Protein AF-0000000080033261 (afdb_homodimer)

Sequence (266 aa):
MLKAREYHSSSVLDGLLYVVAADSTERYDHTTDSWEALQPMTYPMDNCSTTACRGRLYAIGSLAGKETMVMQCYDPNTDLWSLVDCGQLPPWSFAPKTVTLNGLMYFVRDDSAEVDVYNPTKNQWDKIPAMNQMLKAREYHSSSVLDGLLYVVAADSTERYDHTTDSWEALQPMTYPMDNCSTTACRGRLYAIGSLAGKETMVMQCYDPNTDLWSLVDCGQLPPWSFAPKTVTLNGLMYFVRDDSAEVDVYNPTKNQWDKIPAMNQ

InterPro domains:
  IPR015915 Kelch-type beta-propeller [G3DSA:2.120.10.80] (1-133)
  IPR015915 Kelch-type beta-propeller [SSF117281] (1-132)

Secondary structure (DSSP, 8-state):
--S--TT-EEEEETTEEEEEETTEEEEEETTTTEEEEEPPPSS-EEEEEEEEETTEEEEEEEETTS--EEEEEEETTTTEEEE----SPP--SSPPEEEEETTEEEEE-SSSS-EEEEETTTTEEEE-PPPP-/--S--TT-EEEEETTEEEEEETTEEEEEETTTTEEEEEPPPSS-EEEEEEEEETTEEEEEEEETTS--EEEEEEETTTTEEEE----SPP--SSPPEEEEETTEEEEE-SSSS-EEEEETTTTEEEE-PPPP-

pLDDT: mean 96.26, std 4.08, range [68.19, 98.94]

Solvent-accessible surface area (backbone atoms only — not comparable to full-atom values): 14328 Å² total; per-residue (Å²): 59,80,57,51,38,70,52,44,29,55,36,59,52,96,85,25,43,35,41,41,38,42,82,34,24,35,38,35,36,73,89,77,62,44,61,44,84,49,57,36,50,75,66,39,30,61,38,44,28,36,30,40,51,91,85,29,40,35,38,31,18,26,36,55,97,47,84,55,70,49,45,34,35,35,35,76,90,74,52,43,41,40,76,58,88,62,72,82,73,78,90,66,92,57,69,34,49,43,42,51,57,95,72,26,38,38,34,40,36,44,86,36,34,52,32,42,32,39,32,73,88,74,55,42,78,49,68,59,74,57,30,85,128,58,82,57,51,37,68,53,44,28,57,35,58,50,95,84,26,44,34,42,42,36,42,82,34,24,35,38,35,36,72,88,77,63,43,61,44,84,50,58,34,50,76,65,40,29,61,38,44,28,36,31,40,50,90,85,27,41,34,39,32,19,28,34,55,97,46,84,54,71,50,45,34,35,34,37,76,89,76,53,43,43,40,77,58,89,62,74,82,72,77,92,67,92,58,66,34,48,41,40,52,57,95,72,26,39,38,34,39,37,42,85,36,34,53,33,41,32,38,32,74,89,75,54,42,78,50,67,58,74,57,30,83,127

Nearest PDB structures (foldseek):
  8pjs-assembly1_A  TM=8.386E-01  e=2.680E-09  synthetic construct
  8h33-assembly1_J  TM=7.834E-01  e=3.797E-06  Homo sapiens
  8h37-assembly1_P  TM=8.054E-01  e=7.136E-06  Homo sapiens
  8h37-assembly1_N  TM=7.698E-01  e=8.807E-06  Homo sapiens
  8gq6-assembly1_A  TM=7.393E-01  e=5.783E-06  Homo sapiens

Foldseek 3Di:
DPDDADQWEWEDAPQWIWIAAQQWIKIAHPVVRDMDTFHHAPFGFHHWAWEDAPRKIKIWHDGVPGQDIFIWIAHPVVRYIDTDPLPDDDPARGHFHWYDDPRKIWGCHDPDQWIKIARSVVSDIDTDDGDDD/DPDDAPQWEWEDAPQWIWIAAQQWIKIAHPVVRDIDTFHHAPFGFHHWAWEDAPRKIKIWHDGVVGQDIFIWIAHPVVRYIDTDPLPDDDPARGHFHWYDDPRKIWGCHDPDQWIKIARSVVSDIDTDDGDDD

Organism: Aotus nancymaae (NCBI:txid37293)

Radius of gyration: 17.46 Å; Cα contacts (8 Å, |Δi|>4): 701; chains: 2; bounding box: 44×44×40 Å

Structure (mmCIF, N/CA/C/O backbone):
data_AF-0000000080033261-model_v1
#
loop_
_entity.id
_entity.type
_entity.pdbx_description
1 polymer 'Kelch like family member 21'
#
loop_
_atom_site.group_PDB
_atom_site.id
_atom_site.type_symbol
_atom_site.label_atom_id
_atom_site.label_alt_id
_atom_site.label_comp_id
_atom_site.label_asym_id
_atom_site.label_entity_id
_atom_site.label_seq_id
_atom_site.pdbx_PDB_ins_code
_atom_site.Cartn_x
_atom_site.Cartn_y
_atom_site.Cartn_z
_atom_site.occupancy
_atom_site.B_iso_or_equiv
_atom_site.auth_seq_id
_atom_site.auth_comp_id
_atom_site.auth_asym_id
_atom_site.auth_atom_id
_atom_site.pdbx_PDB_model_num
ATOM 1 N N . MET A 1 1 ? -16.125 6.625 3.941 1 90.94 1 MET A N 1
ATOM 2 C CA . MET A 1 1 ? -15.391 7.859 3.693 1 90.94 1 MET A CA 1
ATOM 3 C C . MET A 1 1 ? -16.328 8.984 3.275 1 90.94 1 MET A C 1
ATOM 5 O O . MET A 1 1 ? -17.469 8.727 2.873 1 90.94 1 MET A O 1
ATOM 9 N N . LEU A 1 2 ? -15.883 10.328 3.264 1 86.5 2 LEU A N 1
ATOM 10 C CA . LEU A 1 2 ? -16.703 11.492 2.963 1 86.5 2 LEU A CA 1
ATOM 11 C C . LEU A 1 2 ? -17.062 11.539 1.48 1 86.5 2 LEU A C 1
ATOM 13 O O . LEU A 1 2 ? -18.219 11.727 1.121 1 86.5 2 LEU A O 1
ATOM 17 N N . LYS A 1 3 ? -16.109 11.43 0.565 1 89.19 3 LYS A N 1
ATOM 18 C CA . LYS A 1 3 ? -16.312 11.477 -0.88 1 89.19 3 LYS A CA 1
ATOM 19 C C . LYS A 1 3 ? -15.312 10.586 -1.604 1 89.19 3 LYS A C 1
ATOM 21 O O . LYS A 1 3 ? -14.312 10.164 -1.017 1 89.19 3 LYS A O 1
ATOM 26 N N . ALA A 1 4 ? -15.664 10.336 -2.9 1 85.38 4 ALA A N 1
ATOM 27 C CA . ALA A 1 4 ? -14.703 9.648 -3.76 1 85.38 4 ALA A CA 1
ATOM 28 C C . ALA A 1 4 ? -13.398 10.445 -3.875 1 85.38 4 ALA A C 1
ATOM 30 O O . ALA A 1 4 ? -13.422 11.672 -3.941 1 85.38 4 ALA A O 1
ATOM 31 N N . ARG A 1 5 ? -12.328 9.781 -3.846 1 82.38 5 ARG A N 1
ATOM 32 C CA . ARG A 1 5 ? -11.023 10.422 -4.008 1 82.38 5 ARG A CA 1
ATOM 33 C C . ARG A 1 5 ? -10.172 9.672 -5.031 1 82.38 5 ARG A C 1
ATOM 35 O O . ARG A 1 5 ? -9.672 8.586 -4.75 1 82.38 5 ARG A O 1
ATOM 42 N N . GLU A 1 6 ? -10.039 10.398 -6.133 1 85.25 6 GLU A N 1
ATOM 43 C CA . GLU A 1 6 ? -9.133 9.852 -7.133 1 85.25 6 GLU A CA 1
ATOM 44 C C . GLU A 1 6 ? -7.676 9.984 -6.684 1 85.25 6 GLU A C 1
ATOM 46 O O . GLU A 1 6 ? -7.289 11.008 -6.117 1 85.25 6 GLU A O 1
ATOM 51 N N . TYR A 1 7 ? -6.922 9.031 -6.762 1 89.19 7 TYR A N 1
ATOM 52 C CA . TYR A 1 7 ? -5.48 9.062 -6.547 1 89.19 7 TYR A CA 1
ATOM 53 C C . TYR A 1 7 ? -5.148 9.07 -5.062 1 89.19 7 TYR A C 1
ATOM 55 O O . TYR A 1 7 ? -4.133 9.633 -4.648 1 89.19 7 TYR A O 1
ATOM 63 N N . HIS A 1 8 ? -6.137 8.656 -4.203 1 95.81 8 HIS A N 1
ATOM 64 C CA . HIS A 1 8 ? -5.859 8.516 -2.779 1 95.81 8 HIS A CA 1
ATOM 65 C C . HIS A 1 8 ? -4.832 7.422 -2.521 1 95.81 8 HIS A C 1
ATOM 67 O O . HIS A 1 8 ? -4.484 6.664 -3.43 1 95.81 8 HIS A O 1
ATOM 73 N N . SER A 1 9 ? -4.312 7.441 -1.282 1 97.25 9 SER A N 1
ATOM 74 C CA . SER A 1 9 ? -3.545 6.332 -0.727 1 97.25 9 SER A CA 1
ATOM 75 C C . SER A 1 9 ? -4.098 5.898 0.627 1 97.25 9 SER A C 1
ATOM 77 O O . SER A 1 9 ? -4.77 6.68 1.307 1 97.25 9 SER A O 1
ATOM 79 N N . SER A 1 10 ? -3.859 4.648 0.938 1 98.06 10 SER A N 1
ATOM 80 C CA . SER A 1 10 ? -4.352 4.098 2.197 1 98.06 10 SER A CA 1
ATOM 81 C C . SER A 1 10 ? -3.25 3.342 2.936 1 98.06 10 SER A C 1
ATOM 83 O O . SER A 1 10 ? -2.402 2.703 2.311 1 98.06 10 SER A O 1
ATOM 85 N N . SER A 1 11 ? -3.287 3.469 4.227 1 98.75 11 SER A N 1
ATOM 86 C CA . SER A 1 11 ? -2.318 2.801 5.09 1 98.75 11 SER A CA 1
ATOM 87 C C . SER A 1 11 ? -2.904 2.533 6.473 1 98.75 11 SER A C 1
ATOM 89 O O . SER A 1 11 ? -3.873 3.182 6.879 1 98.75 11 SER A O 1
ATOM 91 N N . VAL A 1 12 ? -2.375 1.546 7.125 1 98.75 12 VAL A N 1
ATOM 92 C CA . VAL A 1 12 ? -2.758 1.244 8.5 1 98.75 12 VAL A CA 1
ATOM 93 C C . VAL A 1 12 ? -1.687 1.758 9.461 1 98.75 12 VAL A C 1
ATOM 95 O O . VAL A 1 12 ? -0.494 1.518 9.258 1 98.75 12 VAL A O 1
ATOM 98 N N . LEU A 1 13 ? -2.086 2.482 10.398 1 98.69 13 LEU A N 1
ATOM 99 C CA . LEU A 1 13 ? -1.23 2.969 11.477 1 98.69 13 LEU A CA 1
ATOM 100 C C . LEU A 1 13 ? -1.88 2.73 12.836 1 98.69 13 LEU A C 1
ATOM 102 O O . LEU A 1 13 ? -3.004 3.174 13.078 1 98.69 13 LEU A O 1
ATOM 106 N N . ASP A 1 14 ? -1.187 1.942 13.711 1 97.75 14 ASP A N 1
ATOM 107 C CA . ASP A 1 14 ? -1.638 1.644 15.062 1 97.75 14 ASP A CA 1
ATOM 108 C C . ASP A 1 14 ? -3.061 1.089 15.055 1 97.75 14 ASP A C 1
ATOM 110 O O . ASP A 1 14 ? -3.912 1.539 15.828 1 97.75 14 ASP A O 1
ATOM 114 N N . GLY A 1 15 ? -3.377 0.269 14.148 1 97.94 15 GLY A N 1
ATOM 115 C CA . GLY A 1 15 ? -4.637 -0.46 14.117 1 97.94 15 GLY A CA 1
ATOM 116 C C . GLY A 1 15 ? -5.781 0.349 13.531 1 97.94 15 GLY A C 1
ATOM 117 O O . GLY A 1 15 ? -6.945 -0.009 13.703 1 97.94 15 GLY A O 1
ATOM 118 N N . LEU A 1 16 ? -5.453 1.45 12.891 1 98.75 16 LEU A N 1
ATOM 119 C CA . LEU A 1 16 ? -6.465 2.295 12.266 1 98.75 16 LEU A CA 1
ATOM 120 C C . LEU A 1 16 ? -6.184 2.465 10.773 1 98.75 16 LEU A C 1
ATOM 122 O O . LEU A 1 16 ? -5.023 2.482 10.359 1 98.75 16 LEU A O 1
ATOM 126 N N . LEU A 1 17 ? -7.238 2.584 10.023 1 98.69 17 LEU A N 1
ATOM 127 C CA . LEU A 1 17 ? -7.125 2.789 8.586 1 98.69 17 LEU A CA 1
ATOM 128 C C . LEU A 1 17 ? -7.129 4.277 8.25 1 98.69 17 LEU A C 1
ATOM 130 O O . LEU A 1 17 ? -8.023 5.012 8.672 1 98.69 17 LEU A O 1
ATOM 134 N N . TYR A 1 18 ? -6.105 4.703 7.551 1 98.81 18 TYR A N 1
ATOM 135 C CA . TYR A 1 18 ? -6.004 6.082 7.09 1 98.81 18 TYR A CA 1
ATOM 136 C C . TYR A 1 18 ? -6.148 6.164 5.574 1 98.81 18 TYR A C 1
ATOM 138 O O . TYR A 1 18 ? -5.551 5.371 4.844 1 98.81 18 TYR A O 1
ATOM 146 N N . VAL A 1 19 ? -6.938 7.066 5.148 1 98.06 19 VAL A N 1
ATOM 147 C CA . VAL A 1 19 ? -7.059 7.414 3.734 1 98.06 19 VAL A CA 1
ATOM 148 C C . VAL A 1 19 ? -6.57 8.844 3.512 1 98.06 19 VAL A C 1
ATOM 150 O O . VAL A 1 19 ? -7.047 9.773 4.16 1 98.06 19 VAL A O 1
ATOM 153 N N . VAL A 1 20 ? -5.602 8.969 2.643 1 98.19 20 VAL A N 1
ATOM 154 C CA . VAL A 1 20 ? -4.957 10.25 2.395 1 98.19 20 VAL A CA 1
ATOM 155 C C . VAL A 1 20 ? -5.199 10.68 0.949 1 98.19 20 VAL A C 1
ATOM 157 O O . VAL A 1 20 ? -4.91 9.922 0.016 1 98.19 20 VAL A O 1
ATOM 160 N N . ALA A 1 21 ? -5.797 11.781 0.787 1 96.25 21 ALA A N 1
ATOM 161 C CA . ALA A 1 21 ? -6 12.398 -0.52 1 96.25 21 ALA A CA 1
ATOM 162 C C . ALA A 1 21 ? -5.434 13.82 -0.551 1 96.25 21 ALA A C 1
ATOM 164 O O . ALA A 1 21 ? -4.914 14.305 0.455 1 96.25 21 ALA A O 1
ATOM 165 N N . ALA A 1 22 ? -5.492 14.453 -1.695 1 95.12 22 ALA A N 1
ATOM 166 C CA . ALA A 1 22 ? -4.883 15.766 -1.886 1 95.12 22 ALA A CA 1
ATOM 167 C C . ALA A 1 22 ? -5.414 16.766 -0.866 1 95.12 22 ALA A C 1
ATOM 169 O O . ALA A 1 22 ? -4.66 17.609 -0.361 1 95.12 22 ALA A O 1
ATOM 170 N N . ASP A 1 23 ? -6.641 16.688 -0.466 1 94.5 23 ASP A N 1
ATOM 171 C CA . ASP A 1 23 ? -7.238 17.734 0.35 1 94.5 23 ASP A CA 1
ATOM 172 C C . ASP A 1 23 ? -7.891 17.156 1.602 1 94.5 23 ASP A C 1
ATOM 174 O O . ASP A 1 23 ? -8.703 17.828 2.25 1 94.5 23 ASP A O 1
ATOM 178 N N . SER A 1 24 ? -7.527 15.906 1.87 1 95.75 24 SER A N 1
ATOM 179 C CA . SER A 1 24 ? -8.188 15.305 3.023 1 95.75 24 SER A CA 1
ATO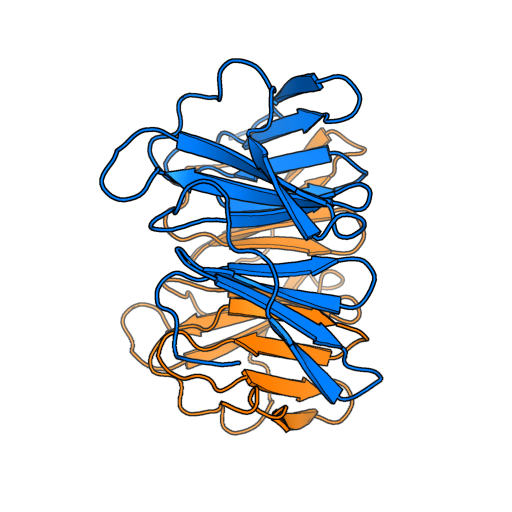M 180 C C . SER A 1 24 ? -7.352 14.172 3.609 1 95.75 24 SER A C 1
ATOM 182 O O . SER A 1 24 ? -6.59 13.523 2.891 1 95.75 24 SER A O 1
ATOM 184 N N . THR A 1 25 ? -7.477 14.039 4.875 1 98.06 25 THR A N 1
ATOM 185 C CA . THR A 1 25 ? -7.062 12.859 5.629 1 98.06 25 THR A CA 1
ATOM 186 C C . THR A 1 25 ? -8.211 12.336 6.488 1 98.06 25 THR A C 1
ATOM 188 O O . THR A 1 25 ? -8.859 13.109 7.203 1 98.06 25 THR A O 1
ATOM 191 N N . GLU A 1 26 ? -8.484 11.07 6.363 1 98.19 26 GLU A N 1
ATOM 192 C CA . GLU A 1 26 ? -9.547 10.43 7.129 1 98.19 26 GLU A CA 1
ATOM 193 C C . GLU A 1 26 ? -9.047 9.172 7.832 1 98.19 26 GLU A C 1
ATOM 195 O O . GLU A 1 26 ? -8.141 8.5 7.336 1 98.19 26 GLU A O 1
ATOM 200 N N . ARG A 1 27 ? -9.672 8.953 8.914 1 98.56 27 ARG A N 1
ATOM 201 C CA . ARG A 1 27 ? -9.289 7.793 9.703 1 98.56 27 ARG A CA 1
ATOM 202 C C . ARG A 1 27 ? -10.508 6.965 10.094 1 98.56 27 ARG A C 1
ATOM 204 O O . ARG A 1 27 ? -11.531 7.516 10.5 1 98.56 27 ARG A O 1
ATOM 211 N N . TYR A 1 28 ? -10.398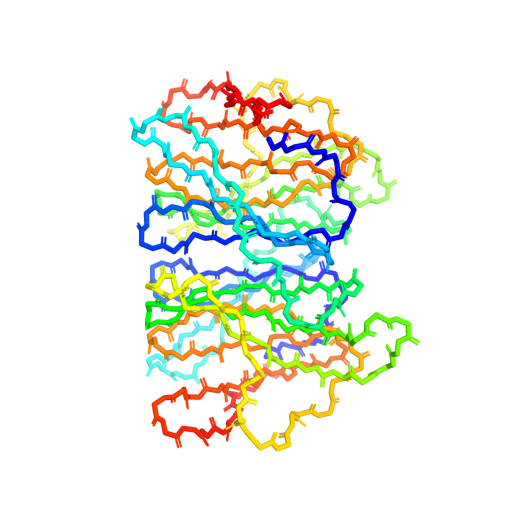 5.734 9.883 1 98.38 28 TYR A N 1
ATOM 212 C CA . TYR A 1 28 ? -11.438 4.785 10.266 1 98.38 28 TYR A CA 1
ATOM 213 C C . TYR A 1 28 ? -10.977 3.92 11.43 1 98.38 28 TYR A C 1
ATOM 215 O O . TYR A 1 28 ? -9.883 3.357 11.398 1 98.38 28 TYR A O 1
ATOM 223 N N . ASP A 1 29 ? -11.844 3.811 12.414 1 98.06 29 ASP A N 1
ATOM 224 C CA . ASP A 1 29 ? -11.656 2.93 13.562 1 98.06 29 ASP A CA 1
ATOM 225 C C . ASP A 1 29 ? -12.586 1.724 13.492 1 98.06 29 ASP A C 1
ATOM 227 O O . ASP A 1 29 ? -13.797 1.855 13.695 1 98.06 29 ASP A O 1
ATOM 231 N N . HIS A 1 30 ? -12.008 0.621 13.273 1 95.94 30 HIS A N 1
ATOM 232 C CA . HIS A 1 30 ? -12.789 -0.603 13.117 1 95.94 30 HIS A CA 1
ATOM 233 C C . HIS A 1 30 ? -13.492 -0.973 14.422 1 95.94 30 HIS A C 1
ATOM 235 O O . HIS A 1 30 ? -14.57 -1.579 14.398 1 95.94 30 HIS A O 1
ATOM 241 N N . THR A 1 31 ? -12.898 -0.618 15.539 1 96.69 31 THR A N 1
ATOM 242 C CA . THR A 1 31 ? -13.484 -0.962 16.8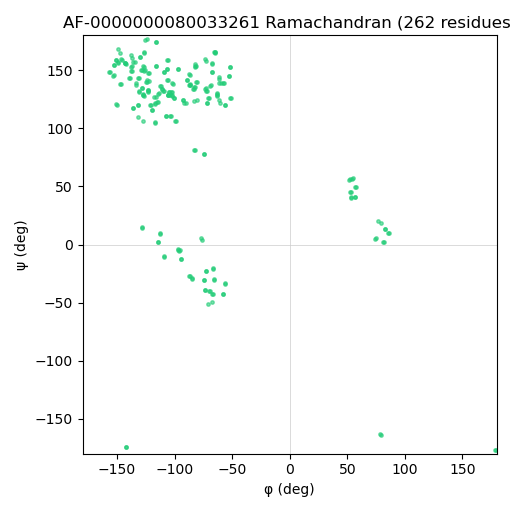28 1 96.69 31 THR A CA 1
ATOM 243 C C . THR A 1 31 ? -14.789 -0.204 17.047 1 96.69 31 THR A C 1
ATOM 245 O O . THR A 1 31 ? -15.766 -0.768 17.547 1 96.69 31 THR A O 1
ATOM 248 N N . THR A 1 32 ? -14.828 1.019 16.719 1 96.31 32 THR A N 1
ATOM 249 C CA . THR A 1 32 ? -16.031 1.833 16.906 1 96.31 32 THR A CA 1
ATOM 250 C C . THR A 1 32 ? -16.828 1.903 15.602 1 96.31 32 THR A C 1
ATOM 252 O O . THR A 1 32 ? -17.906 2.488 15.57 1 96.31 32 THR A O 1
ATOM 255 N N . ASP A 1 33 ? -16.281 1.306 14.5 1 96.44 33 ASP A N 1
ATOM 256 C CA . ASP A 1 33 ? -16.891 1.306 13.18 1 96.44 33 ASP A CA 1
ATOM 257 C C . ASP A 1 33 ? -17.266 2.721 12.742 1 96.44 33 ASP A C 1
ATOM 259 O O . ASP A 1 33 ? -18.406 2.975 12.352 1 96.44 33 ASP A O 1
ATOM 263 N N . SER A 1 34 ? -16.25 3.621 12.758 1 96.88 34 SER A N 1
ATOM 264 C CA . SER A 1 34 ? -16.547 5.016 12.445 1 96.88 34 SER A CA 1
ATOM 265 C C . SER A 1 34 ? -15.336 5.707 11.812 1 96.88 34 SER A C 1
ATOM 267 O O . SER A 1 34 ? -14.195 5.27 12 1 96.88 34 SER A O 1
ATOM 269 N N . TRP A 1 35 ? -15.742 6.801 11.109 1 97.88 35 TRP A N 1
ATOM 270 C CA . TRP A 1 35 ? -14.734 7.641 10.461 1 97.88 35 TRP A CA 1
ATOM 271 C C . TRP A 1 35 ? -14.562 8.953 11.211 1 97.88 35 TRP A C 1
ATOM 273 O O . TRP A 1 35 ? -15.508 9.469 11.812 1 97.88 35 TRP A O 1
ATOM 283 N N . GLU A 1 36 ? -13.422 9.445 11.117 1 97.19 36 GLU A N 1
ATOM 284 C CA . GLU A 1 36 ? -13.109 10.789 11.578 1 97.19 36 GLU A CA 1
ATOM 285 C C . GLU A 1 36 ? -12.305 11.562 10.531 1 97.19 36 GLU A C 1
ATOM 287 O O . GLU A 1 36 ? -11.398 11.008 9.906 1 97.19 36 GLU A O 1
ATOM 292 N N . ALA A 1 37 ? -12.719 12.867 10.375 1 97.56 37 ALA A N 1
ATOM 293 C CA . ALA A 1 37 ? -11.914 13.75 9.539 1 97.56 37 ALA A CA 1
ATOM 294 C C . ALA A 1 37 ? -10.727 14.312 10.312 1 97.56 37 ALA A C 1
ATOM 296 O O . ALA A 1 37 ? -10.875 14.766 11.453 1 97.56 37 ALA A O 1
ATOM 297 N N . LEU A 1 38 ? -9.617 14.281 9.664 1 98.56 38 LEU A N 1
ATOM 298 C CA . LEU A 1 38 ? -8.383 14.805 10.25 1 98.56 38 LEU A CA 1
ATOM 299 C C . LEU A 1 38 ? -7.867 15.992 9.453 1 98.56 38 LEU A C 1
ATOM 301 O O . LEU A 1 38 ? -8.445 16.359 8.422 1 98.56 38 LEU A O 1
ATOM 305 N N . GLN A 1 39 ? -6.793 16.641 9.984 1 98.69 39 GLN A N 1
ATOM 306 C CA . GLN A 1 39 ? -6.176 17.719 9.234 1 98.69 39 GLN A CA 1
ATOM 307 C C . GLN A 1 39 ? -5.59 17.219 7.914 1 98.69 39 GLN A C 1
ATOM 309 O O . GLN A 1 39 ? -4.887 16.203 7.887 1 98.69 39 GLN A O 1
ATOM 314 N N . PRO A 1 40 ? -5.965 17.891 6.883 1 98.19 40 PRO A N 1
ATOM 315 C CA . PRO A 1 40 ? -5.344 17.5 5.613 1 98.19 40 PRO A CA 1
ATOM 316 C C . PRO A 1 40 ? -3.842 17.781 5.586 1 98.19 40 PRO A C 1
ATOM 318 O O . PRO A 1 40 ? -3.316 18.453 6.477 1 98.19 40 PRO A O 1
ATOM 321 N N . MET A 1 41 ? -3.223 17.156 4.586 1 98.56 41 MET A N 1
ATOM 322 C CA . MET A 1 41 ? -1.804 17.438 4.391 1 98.56 41 MET A CA 1
ATOM 323 C C . MET A 1 41 ? -1.551 18.938 4.297 1 98.56 41 MET A C 1
ATOM 325 O O . MET A 1 41 ? -2.338 19.672 3.689 1 98.56 41 MET A O 1
ATOM 329 N N . THR A 1 42 ? -0.398 19.359 4.832 1 98.44 42 THR A N 1
ATOM 330 C CA . THR A 1 42 ? 0.009 20.75 4.762 1 98.44 42 THR A CA 1
ATOM 331 C C . THR A 1 42 ? 0.098 21.219 3.311 1 98.44 42 THR A C 1
ATOM 333 O O . THR A 1 42 ? -0.316 22.328 2.984 1 98.44 42 THR A O 1
ATOM 336 N N . TYR A 1 43 ? 0.627 20.438 2.479 1 98.06 43 TYR A N 1
ATOM 337 C CA . TYR A 1 43 ? 0.735 20.719 1.049 1 98.06 43 TYR A CA 1
ATOM 338 C C . TYR A 1 43 ? 0.031 19.625 0.238 1 98.06 43 TYR A C 1
ATOM 340 O O . TYR A 1 43 ? 0.419 18.469 0.281 1 98.06 43 TYR A O 1
ATOM 348 N N . PRO A 1 44 ? -0.935 20.016 -0.5 1 97.12 44 PRO A N 1
ATOM 349 C CA . PRO A 1 44 ? -1.624 19.016 -1.321 1 97.12 44 PRO A CA 1
ATOM 350 C C . PRO A 1 44 ? -0.698 18.344 -2.332 1 97.12 44 PRO A C 1
ATOM 352 O O . PRO A 1 44 ? 0.192 19 -2.887 1 97.12 44 PRO A O 1
ATOM 355 N N . MET A 1 45 ? -0.959 17.031 -2.539 1 96.38 45 MET A N 1
ATOM 356 C CA . MET A 1 45 ? -0.249 16.25 -3.547 1 96.38 45 MET A CA 1
ATOM 357 C C . MET A 1 45 ? -1.227 15.602 -4.523 1 96.38 45 MET A C 1
ATOM 359 O O . MET A 1 45 ? -2.318 15.18 -4.133 1 96.38 45 MET A O 1
ATOM 363 N N . ASP A 1 46 ? -0.932 15.516 -5.812 1 88.06 46 ASP A N 1
ATOM 364 C CA . ASP A 1 46 ? -1.802 14.93 -6.832 1 88.06 46 ASP A CA 1
ATOM 365 C C . ASP A 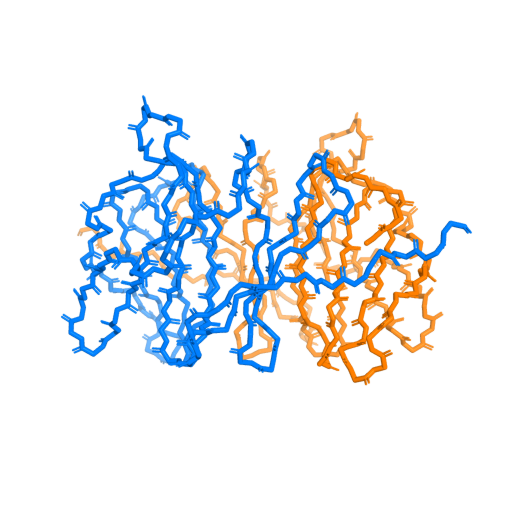1 46 ? -1.903 13.422 -6.664 1 88.06 46 ASP A C 1
ATOM 367 O O . ASP A 1 46 ? -2.947 12.828 -6.941 1 88.06 46 ASP A O 1
ATOM 371 N N . ASN A 1 47 ? -0.907 12.828 -6.375 1 89.25 47 ASN A N 1
ATOM 372 C CA . ASN A 1 47 ? -0.771 11.406 -6.066 1 89.25 47 ASN A CA 1
ATOM 373 C C . ASN A 1 47 ? 0.324 11.164 -5.031 1 89.25 47 ASN A C 1
ATOM 375 O O . ASN A 1 47 ? 1.298 11.914 -4.961 1 89.25 47 ASN A O 1
ATOM 379 N N . CYS A 1 48 ? -0.061 10.25 -4.117 1 95.69 48 CYS A N 1
ATOM 380 C CA . CYS A 1 48 ? 0.994 9.953 -3.154 1 95.69 48 CYS A CA 1
ATOM 381 C C . CYS A 1 48 ? 0.988 8.477 -2.779 1 95.69 48 CYS A C 1
ATOM 383 O O . CYS A 1 48 ? 0.008 7.773 -3.025 1 95.69 48 CYS A O 1
ATOM 385 N N . SER A 1 49 ? 2.084 8.039 -2.363 1 97.06 49 SER A N 1
ATOM 386 C CA . SER A 1 49 ? 2.256 6.762 -1.677 1 97.06 49 SER A CA 1
ATOM 387 C C . SER A 1 49 ? 2.393 6.957 -0.171 1 97.06 49 SER A C 1
ATOM 389 O O . SER A 1 49 ? 3.039 7.906 0.28 1 97.06 49 SER A O 1
ATOM 391 N N . THR A 1 50 ? 1.752 6.102 0.577 1 98.69 50 THR A N 1
ATOM 392 C CA . THR A 1 50 ? 1.79 6.281 2.023 1 98.69 50 THR A CA 1
ATOM 393 C C . THR A 1 50 ? 2.271 5.008 2.715 1 98.69 50 THR A C 1
ATOM 395 O O . THR A 1 50 ? 2.043 3.902 2.223 1 98.69 50 THR A O 1
ATOM 398 N N . THR A 1 51 ? 2.934 5.184 3.877 1 98.88 51 THR A N 1
ATOM 399 C CA . THR A 1 51 ? 3.338 4.082 4.742 1 98.88 51 THR A CA 1
ATOM 400 C C . THR A 1 51 ? 3.447 4.547 6.191 1 98.88 51 THR A C 1
ATOM 402 O O . THR A 1 51 ? 3.721 5.719 6.453 1 98.88 51 THR A O 1
ATOM 405 N N . ALA A 1 52 ? 3.119 3.705 7.086 1 98.88 52 ALA A N 1
ATOM 406 C CA . ALA A 1 52 ? 3.342 3.961 8.508 1 98.88 52 ALA A CA 1
ATOM 407 C C . ALA A 1 52 ? 4.746 3.539 8.922 1 98.88 52 ALA A C 1
ATOM 409 O O . ALA A 1 52 ? 5.246 2.496 8.492 1 98.88 52 ALA A O 1
ATOM 410 N N . CYS A 1 53 ? 5.367 4.371 9.719 1 98.75 53 CYS A N 1
ATOM 411 C CA . CYS A 1 53 ? 6.695 4.07 10.234 1 98.75 53 CYS A CA 1
ATOM 412 C C . CYS A 1 53 ? 6.914 4.715 11.594 1 98.75 53 CYS A C 1
ATOM 414 O O . CYS A 1 53 ? 6.77 5.93 11.742 1 98.75 53 CYS A O 1
ATOM 416 N N . ARG A 1 54 ? 7.184 3.879 12.547 1 98 54 ARG A N 1
ATOM 417 C CA . ARG A 1 54 ? 7.539 4.32 13.891 1 98 54 ARG A CA 1
ATOM 418 C C . ARG A 1 54 ? 6.5 5.289 14.438 1 98 54 ARG A C 1
ATOM 420 O O . ARG A 1 54 ? 6.848 6.359 14.945 1 98 54 ARG A O 1
ATOM 427 N N . GLY A 1 55 ? 5.273 4.973 14.281 1 98.5 55 GLY A N 1
ATOM 428 C CA . GLY A 1 55 ? 4.164 5.656 14.93 1 98.5 55 GLY A CA 1
ATOM 429 C C . GLY A 1 55 ? 3.684 6.871 14.164 1 98.5 55 GLY A C 1
ATOM 430 O O . GLY A 1 55 ? 2.83 7.617 14.648 1 98.5 55 GLY A O 1
ATOM 431 N N . ARG A 1 56 ? 4.18 7.047 12.93 1 98.69 56 ARG A N 1
ATOM 432 C CA . ARG A 1 56 ? 3.768 8.164 12.086 1 98.69 56 ARG A CA 1
ATOM 433 C C . ARG A 1 56 ? 3.363 7.688 10.695 1 98.69 56 ARG A C 1
ATOM 435 O O . ARG A 1 56 ? 3.654 6.551 10.312 1 98.69 56 ARG A O 1
ATOM 442 N N . LEU A 1 57 ? 2.627 8.547 10.016 1 98.94 57 LEU A N 1
ATOM 443 C CA . LEU A 1 57 ? 2.254 8.297 8.633 1 98.94 57 LEU A CA 1
ATOM 444 C C . LEU A 1 57 ? 3.053 9.18 7.68 1 98.94 57 LEU A C 1
ATOM 446 O O . LEU A 1 57 ? 3.164 10.391 7.898 1 98.94 57 LEU A O 1
ATOM 450 N N . TYR A 1 58 ? 3.65 8.562 6.703 1 98.94 58 TYR A N 1
ATOM 451 C CA . TYR A 1 58 ? 4.43 9.297 5.711 1 98.94 58 TYR A CA 1
ATOM 452 C C . TYR A 1 58 ? 3.756 9.242 4.344 1 98.94 58 TYR A C 1
ATOM 454 O O . TYR A 1 58 ? 3.236 8.203 3.939 1 98.94 58 TYR A O 1
ATOM 462 N N . ALA A 1 59 ? 3.711 10.305 3.676 1 98.75 59 ALA A N 1
ATOM 463 C CA . ALA A 1 59 ? 3.219 10.422 2.305 1 98.75 59 ALA A CA 1
ATOM 464 C C . ALA A 1 59 ? 4.285 11.008 1.385 1 98.75 59 ALA A C 1
ATOM 466 O O . ALA A 1 59 ? 4.914 12.016 1.714 1 98.75 59 ALA A O 1
ATOM 467 N N . ILE A 1 60 ? 4.473 10.391 0.305 1 98.44 60 ILE A N 1
ATOM 468 C CA . ILE A 1 60 ? 5.453 10.867 -0.666 1 98.44 60 ILE A CA 1
ATOM 469 C C . ILE A 1 60 ? 4.773 11.094 -2.014 1 98.44 60 ILE A C 1
ATOM 471 O O . ILE A 1 60 ? 3.965 10.273 -2.455 1 98.44 60 ILE A O 1
ATOM 475 N N . GLY A 1 61 ? 4.992 12.133 -2.609 1 96.88 61 GLY A N 1
ATOM 476 C CA . GLY A 1 61 ? 4.418 12.477 -3.902 1 96.88 61 GLY A CA 1
ATOM 477 C C . GLY A 1 61 ? 4.828 13.844 -4.395 1 96.88 61 GLY A C 1
ATOM 478 O O . GLY A 1 61 ? 5.684 14.5 -3.791 1 96.88 61 GLY A O 1
ATOM 479 N N . SER A 1 62 ? 4.277 14.227 -5.535 1 96.12 62 SER A N 1
ATOM 480 C CA . SER A 1 62 ? 4.543 15.555 -6.094 1 96.12 62 SER A CA 1
ATOM 481 C C . SER A 1 62 ? 3.541 16.578 -5.578 1 96.12 62 SER A C 1
ATOM 483 O O . SER A 1 62 ? 2.35 16.281 -5.453 1 96.12 62 SER A O 1
ATOM 485 N N . LEU A 1 63 ? 4.105 17.797 -5.336 1 96.25 63 LEU A N 1
ATOM 486 C CA . LEU A 1 63 ? 3.199 18.891 -5 1 96.25 63 LEU A CA 1
ATOM 487 C C . LEU A 1 63 ? 2.174 19.109 -6.109 1 96.25 63 LEU A C 1
ATOM 489 O O . LEU A 1 63 ? 2.504 19.016 -7.293 1 96.25 63 LEU A O 1
ATOM 493 N N . ALA A 1 64 ? 0.955 19.359 -5.695 1 94.06 64 ALA A N 1
ATOM 494 C CA . ALA A 1 64 ? -0.136 19.531 -6.652 1 94.06 64 ALA A CA 1
ATOM 495 C C . ALA A 1 64 ? 0.232 20.547 -7.723 1 94.06 64 ALA A C 1
ATOM 497 O O . ALA A 1 64 ? 0.589 21.688 -7.406 1 94.06 64 ALA A O 1
ATOM 498 N N . GLY A 1 65 ? 0.104 20.141 -8.93 1 92.69 65 GLY A N 1
ATOM 499 C CA . GLY A 1 65 ? 0.362 21.016 -10.062 1 92.69 65 GLY A CA 1
ATOM 500 C C . GLY A 1 65 ? 1.84 21.266 -10.297 1 92.69 65 GLY A C 1
ATOM 501 O O . GLY A 1 65 ? 2.209 22.109 -11.125 1 92.69 65 GLY A O 1
ATOM 502 N N . LYS A 1 66 ? 2.664 20.609 -9.531 1 94.5 66 LYS A N 1
ATOM 503 C CA . LYS A 1 66 ? 4.109 20.781 -9.656 1 94.5 66 LYS A CA 1
ATOM 504 C C . LYS A 1 66 ? 4.809 19.438 -9.852 1 94.5 66 LYS A C 1
ATOM 506 O O . LYS A 1 66 ? 4.211 18.375 -9.633 1 94.5 66 LYS A O 1
ATOM 511 N N . GLU A 1 67 ? 6.051 19.516 -10.258 1 92.19 67 GLU A N 1
ATOM 512 C CA . GLU A 1 67 ? 6.871 18.328 -10.414 1 92.19 67 GLU A CA 1
ATOM 513 C C . GLU A 1 67 ? 7.734 18.078 -9.18 1 92.19 67 GLU A C 1
ATOM 515 O O . GLU A 1 67 ? 8.367 17.031 -9.062 1 92.19 67 GLU A O 1
ATOM 520 N N . THR A 1 68 ? 7.68 19 -8.273 1 94.75 68 THR A N 1
ATOM 521 C CA . THR A 1 68 ? 8.5 18.906 -7.07 1 94.75 68 THR A CA 1
ATOM 522 C C . THR A 1 68 ? 7.988 17.812 -6.145 1 94.75 68 THR A C 1
ATOM 524 O O . THR A 1 68 ? 6.844 17.859 -5.688 1 94.75 68 THR A O 1
ATOM 527 N N . MET A 1 69 ? 8.898 16.828 -5.84 1 96 69 MET A N 1
ATOM 528 C CA . MET A 1 69 ? 8.578 15.742 -4.918 1 96 69 MET A CA 1
ATOM 529 C C . MET A 1 69 ? 8.867 16.156 -3.477 1 96 69 MET A C 1
ATOM 531 O O . MET A 1 69 ? 9.875 16.797 -3.201 1 96 69 MET A O 1
ATOM 535 N N . VAL A 1 70 ? 7.949 15.781 -2.59 1 97.31 70 VAL A N 1
ATOM 536 C CA . VAL A 1 70 ? 8.164 16.016 -1.167 1 97.31 70 VAL A CA 1
ATOM 537 C C . VAL A 1 70 ? 7.723 14.797 -0.364 1 97.31 70 VAL A C 1
ATOM 539 O O . VAL A 1 70 ? 7.016 13.93 -0.879 1 97.31 70 VAL A O 1
ATOM 542 N N . MET A 1 71 ? 8.172 14.75 0.818 1 98.56 71 MET A N 1
ATOM 543 C CA . MET A 1 71 ? 7.68 13.82 1.834 1 98.56 71 MET A CA 1
ATOM 544 C C . MET A 1 71 ? 7.062 14.578 3.008 1 98.56 71 MET A C 1
ATOM 546 O O . MET A 1 71 ? 7.664 15.516 3.527 1 98.56 71 MET A O 1
ATOM 550 N N . GLN A 1 72 ? 5.91 14.242 3.32 1 98.81 72 GLN A N 1
ATOM 551 C CA . GLN A 1 72 ? 5.238 14.797 4.488 1 98.81 72 GLN A CA 1
ATOM 552 C C . GLN A 1 72 ? 4.949 13.719 5.523 1 98.81 72 GLN A C 1
ATOM 554 O O . GLN A 1 72 ? 4.844 12.539 5.18 1 98.81 72 GLN A O 1
ATOM 559 N N . CYS A 1 73 ? 4.875 14.133 6.719 1 98.81 73 CYS A N 1
ATOM 560 C CA . CYS A 1 73 ? 4.633 13.203 7.82 1 98.81 73 CYS A CA 1
ATOM 561 C C . CYS A 1 73 ? 3.477 13.68 8.688 1 98.81 73 CYS A C 1
ATOM 563 O O . CYS A 1 73 ? 3.354 14.875 8.969 1 98.81 73 CYS A O 1
ATOM 565 N N . TYR A 1 74 ? 2.666 12.789 8.984 1 98.94 74 TYR A N 1
ATOM 566 C CA . TYR A 1 74 ? 1.533 13.047 9.867 1 98.94 74 TYR A CA 1
ATOM 567 C C . TYR A 1 74 ? 1.798 12.5 11.266 1 98.94 74 TYR A C 1
ATOM 569 O O . TYR A 1 74 ? 2.176 11.336 11.422 1 98.94 74 TYR A O 1
ATOM 577 N N . ASP A 1 75 ? 1.543 13.352 12.273 1 98.88 75 ASP A N 1
ATOM 578 C CA . ASP A 1 75 ? 1.602 12.953 13.68 1 98.88 75 ASP A CA 1
ATOM 579 C C . ASP A 1 75 ? 0.2 12.766 14.258 1 98.88 75 ASP A C 1
ATOM 581 O O . ASP A 1 75 ? -0.521 13.742 14.484 1 98.88 75 ASP A O 1
ATOM 585 N N . PRO A 1 76 ? -0.149 11.547 14.547 1 98.62 76 PRO A N 1
ATOM 586 C CA . PRO A 1 76 ? -1.513 11.312 15.031 1 98.62 76 PRO A CA 1
ATOM 587 C C . PRO A 1 76 ? -1.766 11.93 16.406 1 98.62 76 PRO A C 1
ATOM 589 O O . PRO A 1 76 ? -2.92 12.133 16.797 1 98.62 76 PRO A O 1
ATOM 592 N N . ASN A 1 77 ? -0.731 12.188 17.109 1 98.5 77 ASN A N 1
ATOM 593 C CA . ASN A 1 77 ? -0.903 12.773 18.438 1 98.5 77 ASN A CA 1
ATOM 594 C C . ASN A 1 77 ? -1.294 14.25 18.344 1 98.5 77 ASN A C 1
ATOM 596 O O . ASN A 1 77 ? -1.982 14.766 19.219 1 98.5 77 ASN A O 1
ATOM 600 N N . THR A 1 78 ? -0.866 14.914 17.344 1 98.69 78 THR A N 1
ATOM 601 C CA . THR A 1 78 ? -1.133 16.344 17.234 1 98.69 78 THR A CA 1
ATOM 602 C C . THR A 1 78 ? -2.137 16.625 16.109 1 98.69 78 THR A C 1
ATOM 604 O O . THR A 1 78 ? -2.652 17.734 15.992 1 98.69 78 THR A O 1
ATOM 607 N N . ASP A 1 79 ? -2.436 15.625 15.305 1 98.81 79 ASP A N 1
ATOM 608 C CA . ASP A 1 79 ? -3.285 15.758 14.125 1 98.81 79 ASP A CA 1
ATOM 609 C C . ASP A 1 79 ? -2.734 16.812 13.164 1 98.81 79 ASP A C 1
ATOM 611 O O . ASP A 1 79 ? -3.471 17.688 12.703 1 98.81 79 ASP A O 1
ATOM 615 N N . LEU A 1 80 ? -1.388 16.656 12.867 1 98.81 80 LEU A N 1
ATOM 616 C CA . LEU A 1 80 ? -0.754 17.625 11.977 1 98.81 80 LEU A CA 1
ATOM 617 C C . LEU A 1 80 ? 0.205 16.938 11.016 1 98.81 80 LEU A C 1
ATOM 619 O O . LEU A 1 80 ? 0.89 15.977 11.398 1 98.81 80 LEU A O 1
ATOM 623 N N . TRP A 1 81 ? 0.18 17.484 9.859 1 98.88 81 TRP A N 1
ATOM 624 C CA . TRP A 1 81 ? 1.179 17.125 8.852 1 98.88 81 TRP A CA 1
ATOM 625 C C . TRP A 1 81 ? 2.316 18.141 8.836 1 98.88 81 TRP A C 1
ATOM 627 O O . TRP A 1 81 ? 2.102 19.328 9.094 1 98.88 81 TRP A O 1
ATOM 637 N N . SER A 1 82 ? 3.469 17.656 8.469 1 98.69 82 SER A N 1
ATOM 638 C CA . SER A 1 82 ? 4.625 18.516 8.273 1 98.69 82 SER A CA 1
ATOM 639 C C . SER A 1 82 ? 5.551 17.969 7.191 1 98.69 82 SER A C 1
ATOM 641 O O . SER A 1 82 ? 5.543 16.781 6.906 1 98.69 82 SER A O 1
ATOM 643 N N . LEU A 1 83 ? 6.312 18.906 6.637 1 98.38 83 LEU A N 1
ATOM 644 C CA . LEU A 1 83 ? 7.359 18.469 5.723 1 98.38 83 LEU A CA 1
ATOM 645 C C . LEU A 1 83 ? 8.461 17.719 6.477 1 98.38 83 LEU A C 1
ATOM 647 O O . LEU A 1 83 ? 8.859 18.141 7.562 1 98.38 83 LEU A O 1
ATOM 651 N N . VAL A 1 84 ? 8.883 16.672 5.887 1 98.62 84 VAL A N 1
ATOM 652 C CA . VAL A 1 84 ? 9.992 15.93 6.484 1 98.62 84 VAL A CA 1
ATOM 653 C C . VAL A 1 84 ? 11.312 16.578 6.09 1 98.62 84 VAL A C 1
ATOM 655 O O . VAL A 1 84 ? 11.578 16.797 4.906 1 98.62 84 VAL A O 1
ATOM 658 N N . ASP A 1 85 ? 12.07 16.938 7.082 1 98.25 85 ASP A N 1
ATOM 659 C CA . ASP A 1 85 ? 13.43 17.406 6.82 1 98.25 85 ASP A CA 1
ATOM 660 C C . ASP A 1 85 ? 14.398 16.25 6.652 1 98.25 85 ASP A C 1
ATOM 662 O O . ASP A 1 85 ? 15.164 15.93 7.566 1 98.25 85 ASP A O 1
ATOM 666 N N . CYS A 1 86 ? 14.406 15.703 5.488 1 98 86 CYS A N 1
ATOM 667 C CA . CYS A 1 86 ? 15.156 14.477 5.242 1 98 86 CYS A CA 1
ATOM 668 C C . CYS A 1 86 ? 16.328 14.734 4.309 1 98 86 CYS A C 1
ATOM 670 O O . CYS A 1 86 ? 16.922 13.797 3.773 1 98 86 CYS A O 1
ATOM 672 N N . GLY A 1 87 ? 16.625 15.992 4.035 1 96.75 87 GLY A N 1
ATOM 673 C CA . GLY A 1 87 ? 17.625 16.312 3.027 1 96.75 87 GLY A CA 1
ATOM 674 C C . GLY A 1 87 ? 17.109 16.188 1.608 1 96.75 87 GLY A C 1
ATOM 675 O O . GLY A 1 87 ? 15.891 16.266 1.38 1 96.75 87 GLY A O 1
ATOM 676 N N . GLN A 1 88 ? 18 16.125 0.658 1 96.44 88 GLN A N 1
ATOM 677 C CA . GLN A 1 88 ? 17.625 16.016 -0.744 1 96.44 88 GLN A CA 1
ATOM 678 C C . GLN A 1 88 ? 17.047 14.625 -1.043 1 96.44 88 GLN A C 1
ATOM 680 O O . GLN A 1 88 ? 17.688 13.609 -0.758 1 96.44 88 GLN A O 1
ATOM 685 N N . LEU A 1 89 ? 15.875 14.617 -1.6 1 97.75 89 LEU A N 1
ATOM 686 C CA . LEU A 1 89 ? 15.273 13.359 -2.021 1 97.75 89 LEU A CA 1
ATOM 687 C C . LEU A 1 89 ? 16.047 12.75 -3.189 1 97.75 89 LEU A C 1
ATOM 689 O O . LEU A 1 89 ? 16.625 13.477 -4 1 97.75 89 LEU A O 1
ATOM 693 N N . PRO A 1 90 ? 16.047 11.367 -3.229 1 96.88 90 PRO A N 1
ATOM 694 C CA . PRO A 1 90 ? 16.531 10.781 -4.477 1 96.88 90 PRO A CA 1
ATOM 695 C C . PRO A 1 90 ? 15.844 11.352 -5.711 1 96.88 90 PRO A C 1
ATOM 697 O O . PRO A 1 90 ? 14.719 11.867 -5.613 1 96.88 90 PRO A O 1
ATOM 700 N N . PRO A 1 91 ? 16.469 11.367 -6.848 1 93.81 91 PRO A N 1
ATOM 701 C CA . PRO A 1 91 ? 15.891 11.977 -8.047 1 93.81 91 PRO A CA 1
ATOM 702 C C . PRO A 1 91 ? 14.781 11.133 -8.664 1 93.81 91 PRO A C 1
ATOM 704 O O . PRO A 1 91 ? 14.953 10.57 -9.75 1 93.81 91 PRO A O 1
ATOM 707 N N . TRP A 1 92 ? 13.617 11.164 -8.094 1 94.81 92 TRP A N 1
ATOM 708 C CA . TRP A 1 92 ? 12.469 10.383 -8.555 1 94.81 92 TRP A CA 1
ATOM 709 C C . TRP A 1 92 ? 11.758 11.094 -9.695 1 94.81 92 TRP A C 1
ATOM 711 O O . TRP A 1 92 ? 11.453 12.289 -9.602 1 94.81 92 TRP A O 1
ATOM 721 N N . SER A 1 93 ? 11.438 10.367 -10.734 1 91.06 93 SER A N 1
ATOM 722 C CA . SER A 1 93 ? 10.625 10.891 -11.828 1 91.06 93 SER A CA 1
ATOM 723 C C . SER A 1 93 ? 9.141 10.773 -11.516 1 91.06 93 SER A C 1
ATOM 725 O O . SER A 1 93 ? 8.336 11.578 -11.992 1 91.06 93 SER A O 1
ATOM 727 N N . PHE A 1 94 ? 8.773 9.781 -10.734 1 91.5 94 PHE A N 1
ATOM 728 C CA . PHE A 1 94 ? 7.418 9.477 -10.297 1 91.5 94 PHE A CA 1
ATOM 729 C C . PHE A 1 94 ? 7.395 9.117 -8.82 1 91.5 94 PHE A C 1
ATOM 731 O O . PHE A 1 94 ? 8.391 8.633 -8.281 1 91.5 94 PHE A O 1
ATOM 738 N N . ALA A 1 95 ? 6.246 9.375 -8.266 1 93.31 95 ALA A N 1
ATOM 739 C CA . ALA A 1 95 ? 6.117 8.914 -6.883 1 93.31 95 ALA A CA 1
ATOM 740 C C . ALA A 1 95 ? 6.379 7.414 -6.781 1 93.31 95 ALA A C 1
ATOM 742 O O . ALA A 1 95 ? 5.699 6.613 -7.426 1 93.31 95 ALA A O 1
ATOM 743 N N . PRO A 1 96 ? 7.41 6.977 -5.984 1 95.81 96 PRO A N 1
ATOM 744 C CA . PRO A 1 96 ? 7.66 5.543 -5.824 1 95.81 96 PRO A CA 1
ATOM 745 C C . PRO A 1 96 ? 6.617 4.855 -4.945 1 95.81 96 PRO A C 1
ATOM 747 O O . PRO A 1 96 ? 5.906 5.52 -4.191 1 95.81 96 PRO A O 1
ATOM 750 N N . LYS A 1 97 ? 6.523 3.525 -5.105 1 97.06 97 LYS A N 1
ATOM 751 C CA . LYS A 1 97 ? 5.789 2.746 -4.113 1 97.06 97 LYS A CA 1
ATOM 752 C C . LYS A 1 97 ? 6.578 2.617 -2.816 1 97.06 97 LYS A C 1
ATOM 754 O O . LYS A 1 97 ? 7.777 2.326 -2.84 1 97.06 97 LYS A O 1
ATOM 759 N N . THR A 1 98 ? 5.867 2.85 -1.73 1 98.44 98 THR A N 1
ATOM 760 C CA . THR A 1 98 ? 6.605 2.895 -0.472 1 98.44 98 THR A CA 1
ATOM 761 C C . THR A 1 98 ? 6.035 1.889 0.523 1 98.44 98 THR A C 1
ATOM 763 O O . THR A 1 98 ? 4.816 1.705 0.601 1 98.44 98 THR A O 1
ATOM 766 N N . VAL A 1 99 ? 6.941 1.229 1.256 1 98.75 99 VAL A N 1
ATOM 767 C CA . VAL A 1 99 ? 6.586 0.322 2.342 1 98.75 99 VAL A CA 1
ATOM 768 C C . VAL A 1 99 ? 7.594 0.458 3.48 1 98.75 99 VAL A C 1
ATOM 770 O O . VAL A 1 99 ? 8.711 0.929 3.271 1 98.75 99 VAL A O 1
ATOM 773 N N . THR A 1 100 ? 7.141 0.127 4.633 1 98.81 100 THR A N 1
ATOM 774 C CA . THR A 1 100 ? 8.008 0.112 5.809 1 98.81 100 THR A CA 1
ATOM 775 C C . THR A 1 100 ? 8.391 -1.318 6.18 1 98.81 100 THR A C 1
ATOM 777 O O . THR A 1 100 ? 7.527 -2.201 6.23 1 98.81 100 THR A O 1
ATOM 780 N N . LEU A 1 101 ? 9.656 -1.565 6.352 1 98.44 101 LEU A N 1
ATOM 781 C CA . LEU A 1 101 ? 10.211 -2.838 6.801 1 98.44 101 LEU A CA 1
ATOM 782 C C . LEU A 1 101 ? 11.297 -2.619 7.852 1 98.44 101 LEU A C 1
ATOM 784 O O . LEU A 1 101 ? 12.289 -1.94 7.586 1 98.44 101 LEU A O 1
ATOM 788 N N . ASN A 1 102 ? 11.031 -3.135 9.062 1 96.81 102 ASN A N 1
ATOM 789 C CA . ASN A 1 102 ? 11.969 -3.074 10.18 1 96.81 102 ASN A CA 1
ATOM 790 C C . ASN A 1 102 ? 12.367 -1.638 10.5 1 96.81 102 ASN A C 1
ATOM 792 O O . ASN A 1 102 ? 13.547 -1.342 10.68 1 96.81 102 ASN A O 1
ATOM 796 N N . GLY A 1 103 ? 11.43 -0.74 10.461 1 97.94 103 GLY A N 1
ATOM 797 C CA . GLY A 1 103 ? 11.617 0.64 10.883 1 97.94 103 GLY A CA 1
ATOM 798 C C . GLY A 1 103 ? 12.266 1.501 9.812 1 97.94 103 GLY A C 1
ATOM 799 O O . GLY A 1 103 ? 12.562 2.674 10.055 1 97.94 103 GLY A O 1
ATOM 800 N N . LEU A 1 104 ? 12.516 0.893 8.641 1 98.62 104 LEU A N 1
ATOM 801 C CA . LEU A 1 104 ? 13.031 1.62 7.484 1 98.62 104 LEU A CA 1
ATOM 802 C C . LEU A 1 104 ? 11.961 1.749 6.402 1 98.62 104 LEU A C 1
ATOM 804 O O . LEU A 1 104 ? 11.117 0.867 6.254 1 98.62 104 LEU A O 1
ATOM 808 N N . MET A 1 105 ? 12.016 2.832 5.676 1 98.88 105 MET A N 1
ATOM 809 C CA . MET A 1 105 ? 11.102 3.037 4.559 1 98.88 105 MET A CA 1
ATOM 810 C C . MET A 1 105 ? 11.781 2.721 3.232 1 98.88 105 MET A C 1
ATOM 812 O O . MET A 1 105 ? 12.859 3.238 2.945 1 98.88 105 MET A O 1
ATOM 816 N N . TYR A 1 106 ? 11.188 1.883 2.498 1 98.81 106 TYR A N 1
ATOM 817 C CA . TYR A 1 106 ? 11.68 1.474 1.187 1 98.81 106 TYR A CA 1
ATOM 818 C C . TYR A 1 106 ? 10.859 2.111 0.072 1 98.81 106 TYR A C 1
ATOM 820 O O . TYR A 1 106 ? 9.625 2.096 0.113 1 98.81 106 TYR A O 1
ATOM 828 N N . PHE A 1 107 ? 11.531 2.674 -0.872 1 98.56 107 PHE A N 1
ATOM 829 C CA . PHE A 1 107 ? 10.922 3.355 -2.01 1 98.56 107 PHE A CA 1
ATOM 830 C C . PHE A 1 107 ? 11.289 2.66 -3.316 1 98.56 107 PHE A C 1
ATOM 832 O O . PHE A 1 107 ? 12.414 2.803 -3.805 1 98.56 107 PHE A O 1
ATOM 839 N N . VAL A 1 108 ? 10.32 1.943 -3.857 1 97.88 108 VAL A N 1
ATOM 840 C CA . VAL A 1 108 ? 10.539 1.175 -5.078 1 97.88 108 VAL A CA 1
ATOM 841 C C . VAL A 1 108 ? 10.18 2.025 -6.297 1 97.88 108 VAL A C 1
ATOM 843 O O . VAL A 1 108 ? 9.039 2.471 -6.441 1 97.88 108 VAL A O 1
ATOM 846 N N . ARG A 1 109 ? 11.117 2.203 -7.152 1 96.06 109 ARG A N 1
ATOM 847 C CA . ARG A 1 109 ? 10.922 3.094 -8.297 1 96.06 109 ARG A CA 1
ATOM 848 C C . ARG A 1 109 ? 10.18 2.385 -9.422 1 96.06 109 ARG A C 1
ATOM 850 O O . ARG A 1 109 ? 10.297 1.168 -9.578 1 96.06 109 ARG A O 1
ATOM 857 N N . ASP A 1 110 ? 9.5 3.219 -10.18 1 92.94 110 ASP A N 1
ATOM 858 C CA . ASP A 1 110 ? 8.773 2.709 -11.336 1 92.94 110 ASP A CA 1
ATOM 859 C C . ASP A 1 110 ? 9.672 2.643 -12.562 1 92.94 110 ASP A C 1
ATOM 861 O O . ASP A 1 110 ? 9.484 1.793 -13.438 1 92.94 110 ASP A O 1
ATOM 865 N N . ASP A 1 111 ? 10.617 3.438 -12.594 1 93.31 111 ASP A N 1
ATOM 866 C CA . ASP A 1 111 ? 11.32 3.643 -13.852 1 93.31 111 ASP A CA 1
ATOM 867 C C . ASP A 1 111 ? 12.766 3.145 -13.758 1 93.31 111 ASP A C 1
ATOM 869 O O . ASP A 1 111 ? 13.57 3.385 -14.664 1 93.31 111 ASP A O 1
ATOM 873 N N . SER A 1 112 ? 13.133 2.588 -12.641 1 93.12 112 SER A N 1
ATOM 874 C CA . SER A 1 112 ? 14.461 2.014 -12.422 1 93.12 112 SER A CA 1
ATOM 875 C C . SER A 1 112 ? 14.398 0.797 -11.508 1 93.12 112 SER A C 1
ATOM 877 O O . SER A 1 112 ? 13.43 0.624 -10.766 1 93.12 112 SER A O 1
ATOM 879 N N . ALA A 1 113 ? 15.43 -0.028 -11.594 1 93.31 113 ALA A N 1
ATOM 880 C CA . ALA A 1 113 ? 15.516 -1.182 -10.695 1 93.31 113 ALA A CA 1
ATOM 881 C C . ALA A 1 113 ? 15.961 -0.761 -9.305 1 93.31 113 ALA A C 1
ATOM 883 O O . ALA A 1 113 ? 16.078 -1.598 -8.406 1 93.31 113 ALA A O 1
ATOM 884 N N . GLU A 1 114 ? 16.094 0.5 -9.062 1 95.44 114 GLU A N 1
ATOM 885 C CA . GLU A 1 114 ? 16.625 1.009 -7.801 1 95.44 114 GLU A CA 1
ATOM 886 C C . GLU A 1 114 ? 15.547 1.039 -6.727 1 95.44 114 GLU A C 1
ATOM 888 O O . GLU A 1 114 ? 14.383 1.334 -7.012 1 95.44 114 GLU A O 1
ATOM 893 N N . VAL A 1 115 ? 15.969 0.673 -5.57 1 97.94 115 VAL A N 1
ATOM 894 C CA . VAL A 1 115 ? 15.172 0.863 -4.363 1 97.94 115 VAL A CA 1
ATOM 895 C C . VAL A 1 115 ? 15.93 1.755 -3.381 1 97.94 115 VAL A C 1
ATOM 897 O O . VAL A 1 115 ? 17.016 1.398 -2.918 1 97.94 115 VAL A O 1
ATOM 900 N N . ASP A 1 116 ? 15.398 2.914 -3.098 1 98.5 116 ASP A N 1
ATOM 901 C CA . ASP A 1 116 ? 15.961 3.814 -2.096 1 98.5 116 ASP A CA 1
ATOM 902 C C . ASP A 1 116 ? 15.43 3.488 -0.703 1 98.5 116 ASP A C 1
ATOM 904 O O . ASP A 1 116 ? 14.289 3.039 -0.558 1 98.5 116 ASP A O 1
ATOM 908 N N . VAL A 1 117 ? 16.25 3.674 0.294 1 98.75 117 VAL A N 1
ATOM 909 C CA . VAL A 1 117 ? 15.898 3.365 1.675 1 98.75 117 VAL A CA 1
ATOM 910 C C . VAL A 1 117 ? 16.156 4.582 2.561 1 98.75 117 VAL A C 1
ATOM 912 O O . VAL A 1 117 ? 17.219 5.207 2.479 1 98.75 117 VAL A O 1
ATOM 915 N N . TYR A 1 118 ? 15.188 4.945 3.305 1 98.88 118 TYR A N 1
ATOM 916 C CA . TYR A 1 118 ? 15.328 6.043 4.254 1 98.88 118 TYR A CA 1
ATOM 917 C C . TYR A 1 118 ? 15.227 5.539 5.688 1 98.88 118 TYR A C 1
ATOM 919 O O . TYR A 1 118 ? 14.305 4.785 6.023 1 98.88 118 TYR A O 1
ATOM 927 N N . ASN A 1 119 ? 16.141 5.902 6.52 1 98.69 119 ASN A N 1
ATOM 928 C CA . ASN A 1 119 ? 16.156 5.68 7.961 1 98.69 119 ASN A CA 1
ATOM 929 C C . ASN A 1 119 ? 15.703 6.926 8.719 1 98.69 119 ASN A C 1
ATOM 931 O O . ASN A 1 119 ? 16.453 7.887 8.844 1 98.69 119 ASN A O 1
ATOM 935 N N . PRO A 1 120 ? 14.547 6.879 9.227 1 98.25 120 PRO A N 1
ATOM 936 C CA . PRO A 1 120 ? 14.047 8.109 9.844 1 98.25 120 PRO A CA 1
ATOM 937 C C . PRO A 1 120 ? 14.734 8.414 11.172 1 98.25 120 PRO A C 1
ATOM 939 O O . PRO A 1 120 ? 14.727 9.562 11.625 1 98.25 120 PRO A O 1
ATOM 942 N N . THR A 1 121 ? 15.266 7.422 11.781 1 98.25 121 THR A N 1
ATOM 943 C CA . THR A 1 121 ? 15.977 7.625 13.039 1 98.25 121 THR A CA 1
ATOM 944 C C . THR A 1 121 ? 17.328 8.289 12.797 1 98.25 121 THR A C 1
ATOM 946 O O . THR A 1 121 ? 17.719 9.203 13.523 1 98.25 121 THR A O 1
ATOM 949 N N . LYS A 1 122 ? 18 7.906 11.758 1 98.19 122 LYS A N 1
ATOM 950 C CA . LYS A 1 122 ? 19.328 8.438 11.438 1 98.19 122 LYS A CA 1
ATOM 951 C C . LYS A 1 122 ? 19.219 9.609 10.469 1 98.19 122 LYS A C 1
ATOM 953 O O . LYS A 1 122 ? 20.203 10.336 10.266 1 98.19 122 LYS A O 1
ATOM 958 N N . ASN A 1 123 ? 18.125 9.773 9.922 1 98.44 123 ASN A N 1
ATOM 959 C CA . ASN A 1 123 ? 17.906 10.758 8.875 1 98.44 123 ASN A CA 1
ATOM 960 C C . ASN A 1 123 ? 18.891 10.578 7.723 1 98.44 123 ASN A C 1
ATOM 962 O O . ASN A 1 123 ? 19.562 11.531 7.328 1 98.44 123 ASN A O 1
ATOM 966 N N . GLN A 1 124 ? 18.828 9.352 7.203 1 98.5 124 GLN A N 1
ATOM 967 C CA . GLN A 1 124 ? 19.781 9.008 6.156 1 98.5 124 GLN A CA 1
ATOM 968 C C . GLN A 1 124 ? 19.109 8.227 5.035 1 98.5 124 GLN A C 1
ATOM 970 O O . GLN A 1 124 ? 18.219 7.414 5.285 1 98.5 124 GLN A O 1
ATOM 975 N N . TRP A 1 125 ? 19.719 8.484 3.898 1 98.69 125 TRP A N 1
ATOM 976 C CA . TRP A 1 125 ? 19.297 7.746 2.709 1 98.69 125 TRP A CA 1
ATOM 977 C C . TRP A 1 125 ? 20.344 6.703 2.318 1 98.69 125 TRP A C 1
ATOM 979 O O . TRP A 1 125 ? 21.547 6.961 2.4 1 98.69 125 TRP A O 1
ATOM 989 N N . ASP A 1 126 ? 19.797 5.609 1.904 1 98.12 126 ASP A N 1
ATOM 990 C CA . ASP A 1 126 ? 20.609 4.535 1.339 1 98.12 126 ASP A CA 1
ATOM 991 C C . ASP A 1 126 ? 19.891 3.867 0.164 1 98.12 126 ASP A C 1
ATOM 993 O O . ASP A 1 126 ? 18.875 4.371 -0.315 1 98.12 126 ASP A O 1
ATOM 997 N N . LYS A 1 127 ? 20.578 2.752 -0.332 1 97.62 127 LYS A N 1
ATOM 998 C CA . LYS A 1 127 ? 19.984 1.883 -1.343 1 97.62 127 LYS A CA 1
ATOM 999 C C . LYS A 1 127 ? 20.172 0.412 -0.99 1 97.62 127 LYS A C 1
ATOM 1001 O O . LYS A 1 127 ? 21.047 0.076 -0.175 1 97.62 127 LYS A O 1
ATOM 1006 N N . ILE A 1 128 ? 19.375 -0.364 -1.505 1 97.56 128 ILE A N 1
ATOM 1007 C CA . ILE A 1 128 ? 19.656 -1.792 -1.413 1 97.56 128 ILE A CA 1
ATOM 1008 C C . ILE A 1 128 ? 20.141 -2.312 -2.768 1 97.56 128 ILE A C 1
ATOM 1010 O O . ILE A 1 128 ? 19.875 -1.695 -3.803 1 97.56 128 ILE A O 1
ATOM 1014 N N . PRO A 1 129 ? 20.844 -3.455 -2.766 1 95.25 129 PRO A N 1
ATOM 1015 C CA . PRO A 1 129 ? 21.391 -3.951 -4.035 1 95.25 129 PRO A CA 1
ATOM 1016 C C . PRO A 1 129 ? 20.297 -4.395 -5.004 1 95.25 129 PRO A C 1
ATOM 1018 O O . PRO A 1 129 ? 19.203 -4.789 -4.578 1 95.25 129 PRO A O 1
ATOM 1021 N N . ALA A 1 130 ? 20.734 -4.336 -6.223 1 92.94 130 ALA A N 1
ATOM 1022 C CA . ALA A 1 130 ? 19.859 -4.918 -7.246 1 92.94 130 ALA A CA 1
ATOM 1023 C C . ALA A 1 130 ? 20.047 -6.434 -7.316 1 92.94 130 ALA A C 1
ATOM 1025 O O . ALA A 1 130 ? 21.031 -6.973 -6.805 1 92.94 130 ALA A O 1
ATOM 1026 N N . MET A 1 131 ? 18.953 -6.977 -7.809 1 92.06 131 MET A N 1
ATOM 1027 C CA . MET A 1 131 ? 19.078 -8.406 -8.078 1 92.06 131 MET A CA 1
ATOM 1028 C C . MET A 1 131 ? 20.125 -8.664 -9.148 1 92.06 131 MET A C 1
ATOM 1030 O O . MET A 1 131 ? 20.203 -7.945 -10.148 1 92.06 131 MET A O 1
ATOM 1034 N N . ASN A 1 132 ? 21.062 -9.609 -8.836 1 83.69 132 ASN A N 1
ATOM 1035 C CA . ASN A 1 132 ? 22.078 -9.977 -9.836 1 83.69 132 ASN A CA 1
ATOM 1036 C C . ASN A 1 132 ? 21.422 -10.555 -11.094 1 83.69 132 ASN A C 1
ATOM 1038 O O . ASN A 1 132 ? 20.438 -11.297 -11.008 1 83.69 132 ASN A O 1
ATOM 1042 N N . GLN A 1 133 ? 21.766 -9.82 -12.234 1 68.19 133 GLN A N 1
ATOM 1043 C CA . GLN A 1 133 ? 21.281 -10.336 -13.508 1 68.19 133 GLN A CA 1
ATOM 1044 C C . GLN A 1 133 ? 21.938 -11.664 -13.852 1 68.19 133 GLN A C 1
ATOM 1046 O O . GLN A 1 133 ? 23.078 -11.922 -13.445 1 68.19 133 GLN A O 1
ATOM 1051 N N . MET B 1 1 ? 16.203 -4.664 -7.523 1 91.31 1 MET B N 1
ATOM 1052 C CA . MET B 1 1 ? 15.32 -5.52 -8.312 1 91.31 1 MET B CA 1
ATOM 1053 C C . MET B 1 1 ? 15.945 -5.828 -9.672 1 91.31 1 MET B C 1
ATOM 1055 O O . MET B 1 1 ? 16.906 -5.188 -10.078 1 91.31 1 MET B O 1
ATOM 1059 N N . LEU B 1 2 ? 15.359 -6.816 -10.508 1 86.94 2 LEU B N 1
ATOM 1060 C CA . LEU B 1 2 ? 15.883 -7.238 -11.805 1 86.94 2 LEU B CA 1
ATOM 1061 C C . LEU B 1 2 ? 15.766 -6.117 -12.828 1 86.94 2 LEU B C 1
ATOM 1063 O O . LEU B 1 2 ? 16.719 -5.824 -13.547 1 86.94 2 LEU B O 1
ATOM 1067 N N . LYS B 1 3 ? 14.648 -5.484 -13 1 89.44 3 LYS B N 1
ATOM 1068 C CA . LYS B 1 3 ? 14.398 -4.41 -13.953 1 89.44 3 LYS B CA 1
ATOM 1069 C C . LYS B 1 3 ? 13.352 -3.434 -13.422 1 89.44 3 LYS B C 1
ATOM 1071 O O . LYS B 1 3 ? 12.68 -3.715 -12.43 1 89.44 3 LYS B O 1
ATOM 1076 N N . ALA B 1 4 ? 13.266 -2.295 -14.133 1 85.5 4 ALA B N 1
ATOM 1077 C CA . ALA B 1 4 ? 12.188 -1.354 -13.844 1 85.5 4 ALA B CA 1
ATOM 1078 C C . ALA B 1 4 ? 10.82 -1.996 -14.078 1 85.5 4 ALA B C 1
ATOM 1080 O O . ALA B 1 4 ? 10.633 -2.748 -15.039 1 85.5 4 ALA B O 1
ATOM 1081 N N . ARG B 1 5 ? 9.914 -1.757 -13.242 1 83.12 5 ARG B N 1
ATOM 1082 C CA . ARG B 1 5 ? 8.539 -2.248 -13.367 1 83.12 5 ARG B CA 1
ATOM 1083 C C . ARG B 1 5 ? 7.539 -1.108 -13.234 1 83.12 5 ARG B C 1
ATOM 1085 O O . ARG B 1 5 ? 7.25 -0.652 -12.125 1 83.12 5 ARG B O 1
ATOM 1092 N N . GLU B 1 6 ? 7.023 -0.817 -14.406 1 85.81 6 GLU B N 1
ATOM 1093 C CA . GLU B 1 6 ? 5.961 0.182 -14.383 1 85.81 6 GLU B CA 1
ATOM 1094 C C . GLU B 1 6 ? 4.68 -0.392 -13.781 1 85.81 6 GLU B C 1
ATOM 1096 O O . GLU B 1 6 ? 4.32 -1.54 -14.055 1 85.81 6 GLU B O 1
ATOM 1101 N N . TYR B 1 7 ? 4.066 0.228 -12.922 1 89.62 7 TYR B N 1
ATOM 1102 C CA . TYR B 1 7 ? 2.758 -0.111 -12.375 1 89.62 7 TYR B CA 1
ATOM 1103 C C . TYR B 1 7 ? 2.859 -1.259 -11.383 1 89.62 7 TYR B C 1
ATOM 1105 O O . TYR B 1 7 ? 1.938 -2.066 -11.258 1 89.62 7 TYR B O 1
ATOM 1113 N N . HIS B 1 8 ? 4.094 -1.496 -10.828 1 95.88 8 HIS B N 1
ATOM 1114 C CA . HIS B 1 8 ? 4.258 -2.506 -9.789 1 95.88 8 HIS B CA 1
ATOM 1115 C C . HIS B 1 8 ? 3.502 -2.121 -8.523 1 95.88 8 HIS B C 1
ATOM 1117 O O . HIS B 1 8 ? 3.016 -0.994 -8.406 1 95.88 8 HIS B O 1
ATOM 1123 N N . SER B 1 9 ? 3.348 -3.133 -7.645 1 97.25 9 SER B N 1
ATOM 1124 C CA . SER B 1 9 ? 2.941 -2.924 -6.258 1 97.25 9 SER B CA 1
ATOM 1125 C C . SER B 1 9 ? 3.92 -3.58 -5.289 1 97.25 9 SER B C 1
ATOM 1127 O O . SER B 1 9 ? 4.633 -4.516 -5.66 1 97.25 9 SER B O 1
ATOM 1129 N N . SER B 1 10 ? 3.969 -3.008 -4.109 1 98.12 10 SER B N 1
ATOM 1130 C CA . SER B 1 10 ? 4.887 -3.518 -3.094 1 98.12 10 SER B CA 1
ATOM 1131 C C . SER B 1 10 ? 4.172 -3.729 -1.762 1 98.12 10 SER B C 1
ATOM 1133 O O . SER B 1 10 ? 3.275 -2.963 -1.403 1 98.12 10 SER B O 1
ATOM 1135 N N . SER B 1 11 ? 4.562 -4.77 -1.086 1 98.75 11 SER B N 1
ATOM 1136 C CA . SER B 1 11 ? 4 -5.109 0.218 1 98.75 11 SER B CA 1
ATOM 1137 C C . SER B 1 11 ? 5.004 -5.883 1.065 1 98.75 11 SER B C 1
ATOM 1139 O O . SER B 1 11 ? 5.957 -6.461 0.537 1 98.75 11 SER B O 1
ATOM 1141 N N . VAL B 1 12 ? 4.848 -5.797 2.342 1 98.75 12 VAL B N 1
ATOM 1142 C CA . VAL B 1 12 ? 5.664 -6.574 3.273 1 98.75 12 VAL B CA 1
ATOM 1143 C C . VAL B 1 12 ? 4.863 -7.77 3.783 1 98.75 12 VAL B C 1
ATOM 1145 O O . VAL B 1 12 ? 3.711 -7.625 4.195 1 98.75 12 VAL B O 1
ATOM 1148 N N . LEU B 1 13 ? 5.414 -8.891 3.691 1 98.69 13 LEU B N 1
ATOM 1149 C CA . LEU B 1 13 ? 4.855 -10.125 4.227 1 98.69 13 LEU B CA 1
ATOM 1150 C C . LEU B 1 13 ? 5.906 -10.891 5.027 1 98.69 13 LEU B C 1
ATOM 1152 O O . LEU B 1 13 ? 6.98 -11.211 4.508 1 98.69 13 LEU B O 1
ATOM 1156 N N . ASP B 1 14 ? 5.617 -11.117 6.336 1 97.69 14 ASP B N 1
ATOM 1157 C CA . ASP B 1 14 ? 6.484 -11.875 7.234 1 97.69 14 ASP B CA 1
ATOM 1158 C C . ASP B 1 14 ? 7.91 -11.32 7.223 1 97.69 14 ASP B C 1
ATOM 1160 O O . ASP B 1 14 ? 8.875 -12.07 7.082 1 97.69 14 ASP B O 1
ATOM 1164 N N . GLY B 1 15 ? 8.055 -10.055 7.199 1 98 15 GLY B N 1
ATOM 1165 C CA . GLY B 1 15 ? 9.344 -9.391 7.348 1 98 15 GLY B CA 1
ATOM 1166 C C . GLY B 1 15 ? 10.133 -9.328 6.059 1 98 15 GLY B C 1
ATOM 1167 O O . GLY B 1 15 ? 11.344 -9.062 6.074 1 98 15 GLY B O 1
ATOM 1168 N N . LEU B 1 16 ? 9.477 -9.609 4.961 1 98.75 16 LEU B N 1
ATOM 1169 C CA . LEU B 1 16 ? 10.125 -9.555 3.654 1 98.75 16 LEU B CA 1
ATOM 1170 C C . LEU B 1 16 ? 9.391 -8.594 2.723 1 98.75 16 LEU B C 1
ATOM 1172 O O . LEU B 1 16 ? 8.172 -8.461 2.805 1 98.75 16 LEU B O 1
ATOM 1176 N N . LEU B 1 17 ? 10.156 -7.969 1.867 1 98.69 17 LEU B N 1
ATOM 1177 C CA . LEU B 1 17 ? 9.594 -7.043 0.89 1 98.69 17 LEU B CA 1
ATOM 1178 C C . LEU B 1 17 ? 9.289 -7.758 -0.423 1 98.69 17 LEU B C 1
ATOM 1180 O O . LEU B 1 17 ? 10.156 -8.43 -0.985 1 98.69 17 LEU B O 1
ATOM 1184 N N . TYR B 1 18 ? 8.062 -7.656 -0.856 1 98.81 18 TYR B N 1
ATOM 1185 C CA . TYR B 1 18 ? 7.637 -8.227 -2.131 1 98.81 18 TYR B CA 1
ATOM 1186 C C . TYR B 1 18 ? 7.316 -7.129 -3.139 1 98.81 18 TYR B C 1
ATOM 1188 O O . TYR B 1 18 ? 6.648 -6.145 -2.803 1 98.81 18 TYR B O 1
ATOM 1196 N N . VAL B 1 19 ? 7.805 -7.301 -4.301 1 98.12 19 VAL B N 1
ATOM 1197 C CA . VAL B 1 19 ? 7.449 -6.457 -5.441 1 98.12 19 VAL B CA 1
ATOM 1198 C C . VAL B 1 19 ? 6.723 -7.293 -6.492 1 98.12 19 VAL B C 1
ATOM 1200 O O . VAL B 1 19 ? 7.234 -8.32 -6.941 1 98.12 19 VAL B O 1
ATOM 1203 N N . VAL B 1 20 ? 5.535 -6.859 -6.816 1 98.19 20 VAL B N 1
ATOM 1204 C CA . VAL B 1 20 ? 4.676 -7.602 -7.73 1 98.19 20 VAL B CA 1
ATOM 1205 C C . VAL B 1 20 ? 4.414 -6.773 -8.984 1 98.19 20 VAL B C 1
ATOM 1207 O O . VAL B 1 20 ? 3.975 -5.625 -8.898 1 98.19 20 VAL B O 1
ATOM 1210 N N . ALA B 1 21 ? 4.766 -7.293 -10.102 1 96.38 21 ALA B N 1
ATOM 1211 C CA . ALA B 1 21 ? 4.484 -6.695 -11.398 1 96.38 21 ALA B CA 1
ATOM 1212 C C . ALA B 1 21 ? 3.754 -7.684 -12.305 1 96.38 21 ALA B C 1
ATOM 1214 O O . ALA B 1 21 ? 3.508 -8.828 -11.922 1 96.38 21 ALA B O 1
ATOM 1215 N N . ALA B 1 22 ? 3.379 -7.238 -13.477 1 95.25 22 ALA B N 1
ATOM 1216 C CA . ALA B 1 22 ? 2.57 -8.047 -14.383 1 95.25 22 ALA B CA 1
ATOM 1217 C C . ALA B 1 22 ? 3.25 -9.383 -14.688 1 95.25 22 ALA B C 1
ATOM 1219 O O . ALA B 1 22 ? 2.584 -10.414 -14.789 1 95.25 22 ALA B O 1
ATOM 1220 N N . ASP B 1 23 ? 4.551 -9.438 -14.742 1 94.69 23 ASP B N 1
ATOM 1221 C CA . ASP B 1 23 ? 5.227 -10.633 -15.227 1 94.69 23 ASP B CA 1
ATOM 1222 C C . ASP B 1 23 ? 6.289 -11.102 -14.227 1 94.69 23 ASP B C 1
ATOM 1224 O O . ASP B 1 23 ? 7.16 -11.906 -14.578 1 94.69 23 ASP B O 1
ATOM 1228 N N . SER B 1 24 ? 6.188 -10.555 -13.031 1 95.75 24 SER B N 1
ATOM 1229 C CA . SER B 1 24 ? 7.23 -10.93 -12.078 1 95.75 24 SER B CA 1
ATOM 1230 C C . SER B 1 24 ? 6.77 -10.742 -10.641 1 95.75 24 SER B C 1
ATOM 1232 O O . SER B 1 24 ? 5.926 -9.891 -10.359 1 95.75 24 SER B O 1
ATOM 1234 N N . THR B 1 25 ? 7.273 -11.57 -9.812 1 98.06 25 THR B N 1
ATOM 1235 C CA . THR B 1 25 ? 7.27 -11.422 -8.359 1 98.06 25 THR B CA 1
ATOM 1236 C C . THR B 1 25 ? 8.688 -11.555 -7.801 1 98.06 25 THR B C 1
ATOM 1238 O O . THR B 1 25 ? 9.398 -12.5 -8.141 1 98.06 25 THR B O 1
ATOM 1241 N N . GLU B 1 26 ? 9.086 -10.602 -7.027 1 98.12 26 GLU B N 1
ATOM 1242 C CA . GLU B 1 26 ? 10.406 -10.602 -6.41 1 98.12 26 GLU B CA 1
ATOM 1243 C C . GLU B 1 26 ? 10.312 -10.375 -4.902 1 98.12 26 GLU B C 1
ATOM 1245 O O . GLU B 1 26 ? 9.391 -9.703 -4.426 1 98.12 26 GLU B O 1
ATOM 1250 N N . ARG B 1 27 ? 11.25 -10.945 -4.277 1 98.56 27 ARG B N 1
ATOM 1251 C CA . ARG B 1 27 ? 11.281 -10.828 -2.824 1 98.56 27 ARG B CA 1
ATOM 1252 C C . ARG B 1 27 ? 12.664 -10.406 -2.336 1 98.56 27 ARG B C 1
ATOM 1254 O O . ARG B 1 27 ? 13.68 -10.93 -2.807 1 98.56 27 ARG B O 1
ATOM 1261 N N . TYR B 1 28 ? 12.68 -9.461 -1.515 1 98.25 28 TYR B N 1
ATOM 1262 C CA . TYR B 1 28 ? 13.906 -8.984 -0.883 1 98.25 28 TYR B CA 1
ATOM 1263 C C . TYR B 1 28 ? 13.938 -9.359 0.595 1 98.25 28 TYR B C 1
ATOM 1265 O O . TYR B 1 28 ? 12.969 -9.117 1.32 1 98.25 28 TYR B O 1
ATOM 1273 N N . ASP B 1 29 ? 15.062 -9.906 1.007 1 98 29 ASP B N 1
ATOM 1274 C CA . ASP B 1 29 ? 15.344 -10.211 2.406 1 98 29 ASP B CA 1
ATOM 1275 C C . ASP B 1 29 ? 16.375 -9.242 2.988 1 98 29 ASP B C 1
ATOM 1277 O O . ASP B 1 29 ? 17.547 -9.312 2.65 1 98 29 ASP B O 1
ATOM 1281 N N . HIS B 1 30 ? 15.898 -8.445 3.854 1 95.88 30 HIS B N 1
ATOM 1282 C CA . HIS B 1 30 ? 16.766 -7.426 4.445 1 95.88 30 HIS B CA 1
ATOM 1283 C C . HIS B 1 30 ? 17.875 -8.055 5.281 1 95.88 30 HIS B C 1
ATOM 1285 O O . HIS B 1 30 ? 18.953 -7.484 5.414 1 95.88 30 HIS B O 1
ATOM 1291 N N . THR B 1 31 ? 17.594 -9.195 5.859 1 96.69 31 THR B N 1
ATOM 1292 C CA . THR B 1 31 ? 18.578 -9.859 6.711 1 96.69 31 THR B CA 1
ATOM 1293 C C . THR B 1 31 ? 19.781 -10.328 5.891 1 96.69 31 THR B C 1
ATOM 1295 O O . THR B 1 31 ? 20.922 -10.203 6.324 1 96.69 31 THR B O 1
ATOM 1298 N N . THR B 1 32 ? 19.547 -10.875 4.766 1 96.25 32 THR B N 1
ATOM 1299 C CA . THR B 1 32 ? 20.625 -11.359 3.908 1 96.25 32 THR B CA 1
ATOM 1300 C C . THR B 1 32 ? 20.984 -10.328 2.848 1 96.25 32 THR B C 1
ATOM 1302 O O . THR B 1 32 ? 21.922 -10.523 2.072 1 96.25 32 THR B O 1
ATOM 1305 N N . ASP B 1 33 ? 20.219 -9.203 2.799 1 96.38 33 AS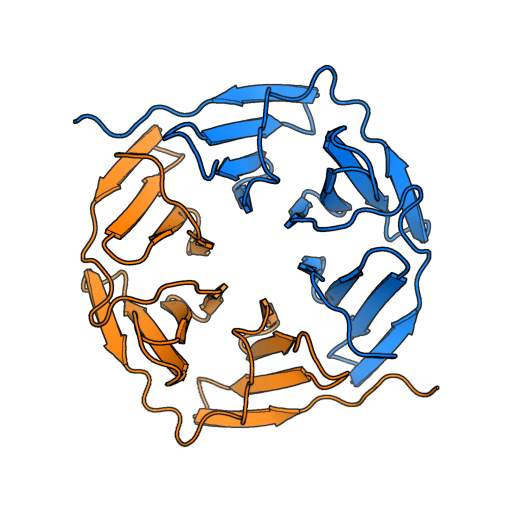P B N 1
ATOM 1306 C CA . ASP B 1 33 ? 20.406 -8.133 1.829 1 96.38 33 ASP B CA 1
ATOM 1307 C C . ASP B 1 33 ? 20.438 -8.68 0.404 1 96.38 33 ASP B C 1
ATOM 1309 O O . ASP B 1 33 ? 21.375 -8.391 -0.353 1 96.38 33 ASP B O 1
ATOM 1313 N N . SER B 1 34 ? 19.344 -9.406 0.05 1 96.81 34 SER B N 1
ATOM 1314 C CA . SER B 1 34 ? 19.328 -10.039 -1.264 1 96.81 34 SER B CA 1
ATOM 1315 C C . SER B 1 34 ? 17.922 -10.188 -1.798 1 96.81 34 SER B C 1
ATOM 1317 O O . SER B 1 34 ? 16.953 -10.195 -1.027 1 96.81 34 SER B O 1
ATOM 1319 N N . TRP B 1 35 ? 17.953 -10.32 -3.158 1 97.81 35 TRP B N 1
ATOM 1320 C CA . TRP B 1 35 ? 16.688 -10.523 -3.875 1 97.81 35 TRP B CA 1
ATOM 1321 C C . TRP B 1 35 ? 16.578 -11.969 -4.359 1 97.81 35 TRP B C 1
ATOM 1323 O O . TRP B 1 35 ? 17.578 -12.617 -4.66 1 97.81 35 TRP B O 1
ATOM 1333 N N . GLU B 1 36 ? 15.391 -12.367 -4.438 1 97.19 36 GLU B N 1
ATOM 1334 C CA . GLU B 1 36 ? 15.055 -13.641 -5.078 1 97.19 36 GLU B CA 1
ATOM 1335 C C . GLU B 1 36 ? 13.875 -13.477 -6.035 1 97.19 36 GLU B C 1
ATOM 1337 O O . GLU B 1 36 ? 12.906 -12.773 -5.727 1 97.19 36 GLU B O 1
ATOM 1342 N N . ALA B 1 37 ? 14.039 -14.18 -7.215 1 97.5 37 ALA B N 1
ATOM 1343 C CA . ALA B 1 37 ? 12.906 -14.242 -8.133 1 97.5 37 ALA B CA 1
ATOM 1344 C C . ALA B 1 37 ? 11.938 -15.352 -7.738 1 97.5 37 ALA B C 1
ATOM 1346 O O . ALA B 1 37 ? 12.359 -16.484 -7.445 1 97.5 37 ALA B O 1
ATOM 1347 N N . LEU B 1 38 ? 10.695 -15.008 -7.77 1 98.5 38 LEU B N 1
ATOM 1348 C CA . LEU B 1 38 ? 9.633 -15.953 -7.449 1 98.5 38 LEU B CA 1
ATOM 1349 C C . LEU B 1 38 ? 8.742 -16.203 -8.656 1 98.5 38 LEU B C 1
ATOM 1351 O O . LEU B 1 38 ? 8.93 -15.594 -9.711 1 98.5 38 LEU B O 1
ATOM 1355 N N . GLN B 1 39 ? 7.793 -17.172 -8.5 1 98.69 39 GLN B N 1
ATOM 1356 C CA . GLN B 1 39 ? 6.836 -17.406 -9.578 1 98.69 39 GLN B CA 1
ATOM 1357 C C . GLN B 1 39 ? 5.961 -16.172 -9.812 1 98.69 39 GLN B C 1
ATOM 1359 O O . GLN B 1 39 ? 5.426 -15.594 -8.867 1 98.69 39 GLN B O 1
ATOM 1364 N N . PRO B 1 40 ? 5.918 -15.773 -11.039 1 98.12 40 PRO B N 1
ATOM 1365 C CA . PRO B 1 40 ? 5.008 -14.664 -11.328 1 98.12 40 PRO B CA 1
ATOM 1366 C C . PRO B 1 40 ? 3.541 -15.023 -11.102 1 98.12 40 PRO B C 1
ATOM 1368 O O . PRO B 1 40 ? 3.217 -16.203 -10.914 1 98.12 40 PRO B O 1
ATOM 1371 N N . MET B 1 41 ? 2.744 -13.977 -11.055 1 98.56 41 MET B N 1
ATOM 1372 C CA . MET B 1 41 ? 1.306 -14.211 -10.953 1 98.56 41 MET B CA 1
ATOM 1373 C C . MET B 1 41 ? 0.829 -15.156 -12.055 1 98.56 41 MET B C 1
ATOM 1375 O O . MET B 1 41 ? 1.286 -15.07 -13.195 1 98.56 41 MET B O 1
ATOM 1379 N N . THR B 1 42 ? -0.155 -15.992 -11.711 1 98.44 42 THR B N 1
ATOM 1380 C CA . THR B 1 42 ? -0.753 -16.906 -12.672 1 98.44 42 THR B CA 1
ATOM 1381 C C . THR B 1 42 ? -1.339 -16.156 -13.859 1 98.44 42 THR B C 1
ATOM 1383 O O . THR B 1 42 ? -1.201 -16.578 -15.008 1 98.44 42 THR B O 1
ATOM 1386 N N . TYR B 1 43 ? -1.983 -15.109 -13.617 1 98.06 43 TYR B N 1
ATOM 1387 C CA . TYR B 1 43 ? -2.549 -14.234 -14.641 1 98.06 43 TYR B CA 1
ATOM 1388 C C . TYR B 1 43 ? -1.976 -12.828 -14.531 1 98.06 43 TYR B C 1
ATOM 1390 O O . TYR B 1 43 ? -2.164 -12.148 -13.516 1 98.06 43 TYR B O 1
ATOM 1398 N N . PRO B 1 44 ? -1.343 -12.383 -15.547 1 97.12 44 PRO B N 1
ATOM 1399 C CA . PRO B 1 44 ? -0.794 -11.023 -15.5 1 97.12 44 PRO B CA 1
ATOM 1400 C C . PRO B 1 44 ? -1.873 -9.961 -15.328 1 97.12 44 PRO B C 1
ATOM 1402 O O . PRO B 1 44 ? -2.969 -10.086 -15.875 1 97.12 44 PRO B O 1
ATOM 1405 N N . MET B 1 45 ? -1.509 -8.922 -14.531 1 96.44 45 MET B N 1
ATOM 1406 C CA . MET B 1 45 ? -2.365 -7.754 -14.336 1 96.44 45 MET B CA 1
ATOM 1407 C C . MET B 1 45 ? -1.638 -6.473 -14.734 1 96.44 45 MET B C 1
ATOM 1409 O O . MET B 1 45 ? -0.436 -6.34 -14.5 1 96.44 45 MET B O 1
ATOM 1413 N N . ASP B 1 46 ? -2.281 -5.512 -15.359 1 88.25 46 ASP B N 1
ATOM 1414 C CA . ASP B 1 46 ? -1.675 -4.258 -15.797 1 88.25 46 ASP B CA 1
ATOM 1415 C C . ASP B 1 46 ? -1.315 -3.373 -14.609 1 88.25 46 ASP B C 1
ATOM 1417 O O . ASP B 1 46 ? -0.326 -2.641 -14.648 1 88.25 46 ASP B O 1
ATOM 1421 N N . ASN B 1 47 ? -2.092 -3.324 -13.695 1 89.38 47 ASN B N 1
ATOM 1422 C CA . ASN B 1 47 ? -1.931 -2.646 -12.414 1 89.38 47 ASN B CA 1
ATOM 1423 C C . ASN B 1 47 ? -2.635 -3.402 -11.289 1 89.38 47 ASN B C 1
ATOM 1425 O O . ASN B 1 47 ? -3.645 -4.066 -11.516 1 89.38 47 ASN B O 1
ATOM 1429 N N . CYS B 1 48 ? -1.876 -3.434 -10.172 1 95.75 48 CYS B N 1
ATOM 1430 C CA . CYS B 1 48 ? -2.549 -4.098 -9.062 1 95.75 48 CYS B CA 1
ATOM 1431 C C . CYS B 1 48 ? -2.23 -3.41 -7.742 1 95.75 48 CYS B C 1
ATOM 1433 O O . CYS B 1 48 ? -1.279 -2.631 -7.656 1 95.75 48 CYS B O 1
ATOM 1435 N N . SER B 1 49 ? -3.082 -3.592 -6.836 1 97.06 49 SER B N 1
ATOM 1436 C CA . SER B 1 49 ? -2.865 -3.293 -5.426 1 97.06 49 SER B CA 1
ATOM 1437 C C . SER B 1 49 ? -2.578 -4.562 -4.629 1 97.06 49 SER B C 1
ATOM 1439 O O . SER B 1 49 ? -3.184 -5.605 -4.875 1 97.06 49 SER B O 1
ATOM 1441 N N . THR B 1 50 ? -1.636 -4.465 -3.723 1 98.69 50 THR B N 1
ATOM 1442 C CA . THR B 1 50 ? -1.264 -5.664 -2.982 1 98.69 50 THR B CA 1
ATOM 1443 C C . THR B 1 50 ? -1.339 -5.418 -1.479 1 98.69 50 THR B C 1
ATOM 1445 O O . THR B 1 50 ? -1.118 -4.297 -1.017 1 98.69 50 THR B O 1
ATOM 1448 N N . THR B 1 51 ? -1.649 -6.484 -0.724 1 98.88 51 THR B N 1
ATOM 1449 C CA . THR B 1 51 ? -1.617 -6.469 0.734 1 98.88 51 THR B CA 1
ATOM 1450 C C . THR B 1 51 ? -1.355 -7.871 1.283 1 98.88 51 THR B C 1
ATOM 1452 O O . THR B 1 51 ? -1.693 -8.867 0.642 1 98.88 51 THR B O 1
ATOM 1455 N N . ALA B 1 52 ? -0.662 -7.945 2.352 1 98.81 52 ALA B N 1
ATOM 1456 C CA . ALA B 1 52 ? -0.485 -9.203 3.074 1 98.81 52 ALA B CA 1
ATOM 1457 C C . ALA B 1 52 ? -1.627 -9.438 4.059 1 98.81 52 ALA B C 1
ATOM 1459 O O . ALA B 1 52 ? -2.078 -8.5 4.727 1 98.81 52 ALA B O 1
ATOM 1460 N N . CYS B 1 53 ? -2.104 -10.656 4.098 1 98.75 53 CYS B N 1
ATOM 1461 C CA . CYS B 1 53 ? -3.166 -11.031 5.023 1 98.75 53 CYS B CA 1
ATOM 1462 C C . CYS B 1 53 ? -3.055 -12.5 5.422 1 98.75 53 CYS B C 1
ATOM 1464 O O . CYS B 1 53 ? -3.045 -13.375 4.559 1 98.75 53 CYS B O 1
ATOM 1466 N N . ARG B 1 54 ? -2.898 -12.695 6.688 1 98 54 ARG B N 1
ATOM 1467 C CA . ARG B 1 54 ? -2.895 -14.031 7.27 1 98 54 ARG B CA 1
ATOM 1468 C C . ARG B 1 54 ? -1.88 -14.93 6.566 1 98 54 ARG B C 1
ATOM 1470 O O . ARG B 1 54 ? -2.205 -16.047 6.168 1 98 54 ARG B O 1
ATOM 1477 N N . GLY B 1 55 ? -0.728 -14.43 6.344 1 98.5 55 GLY B N 1
ATOM 1478 C CA . GLY B 1 55 ? 0.421 -15.195 5.891 1 98.5 55 GLY B CA 1
ATOM 1479 C C . GLY B 1 55 ? 0.478 -15.359 4.383 1 98.5 55 GLY B C 1
ATOM 1480 O O . GLY B 1 55 ? 1.326 -16.078 3.863 1 98.5 55 GLY B O 1
ATOM 1481 N N . ARG B 1 56 ? -0.384 -14.625 3.676 1 98.69 56 ARG B N 1
ATOM 1482 C CA . ARG B 1 56 ? -0.399 -14.672 2.217 1 98.69 56 ARG B CA 1
ATOM 1483 C C . ARG B 1 56 ? -0.363 -13.266 1.623 1 98.69 56 ARG B C 1
ATOM 1485 O O . ARG B 1 56 ? -0.593 -12.281 2.328 1 98.69 56 ARG B O 1
ATOM 1492 N N . LEU B 1 57 ? 0.013 -13.219 0.347 1 98.94 57 LEU B N 1
ATOM 1493 C CA . LEU B 1 57 ? -0.011 -11.969 -0.405 1 98.94 57 LEU B CA 1
ATOM 1494 C C . LEU B 1 57 ? -1.173 -11.953 -1.393 1 98.94 57 LEU B C 1
ATOM 1496 O O . LEU B 1 57 ? -1.385 -12.922 -2.127 1 98.94 57 LEU B O 1
ATOM 1500 N N . TYR B 1 58 ? -1.943 -10.906 -1.334 1 98.94 58 TYR B N 1
ATOM 1501 C CA . TYR B 1 58 ? -3.076 -10.742 -2.24 1 98.94 58 TYR B CA 1
ATOM 1502 C C . TYR B 1 58 ? -2.838 -9.602 -3.217 1 98.94 58 TYR B C 1
ATOM 1504 O O . TYR B 1 58 ? -2.328 -8.547 -2.832 1 98.94 58 TYR B O 1
ATOM 1512 N N . ALA B 1 59 ? -3.143 -9.789 -4.434 1 98.75 59 ALA B N 1
ATOM 1513 C CA . ALA B 1 59 ? -3.1 -8.773 -5.48 1 98.75 59 ALA B CA 1
ATOM 1514 C C . ALA B 1 59 ? -4.461 -8.617 -6.152 1 98.75 59 ALA B C 1
ATOM 1516 O O . ALA B 1 59 ? -5.09 -9.609 -6.527 1 98.75 59 ALA B O 1
ATOM 1517 N N . ILE B 1 60 ? -4.887 -7.449 -6.281 1 98.44 60 ILE B N 1
ATOM 1518 C CA . ILE B 1 60 ? -6.164 -7.176 -6.934 1 98.44 60 ILE B CA 1
ATOM 1519 C C . ILE B 1 60 ? -5.949 -6.227 -8.109 1 98.44 60 ILE B C 1
ATOM 1521 O O . ILE B 1 60 ? -5.199 -5.25 -8 1 98.44 60 ILE B O 1
ATOM 1525 N N . GLY B 1 61 ? -6.469 -6.492 -9.18 1 96.94 61 GLY B N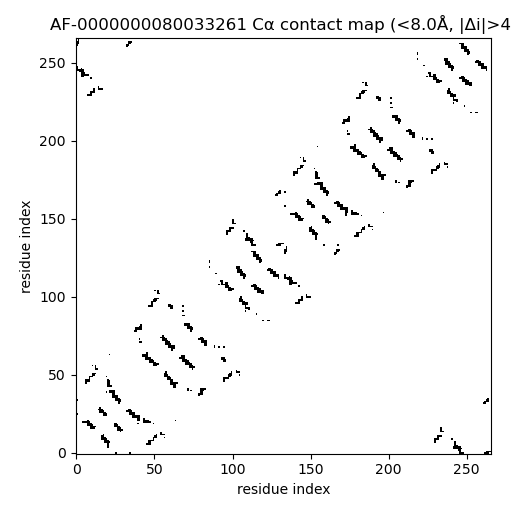 1
ATOM 1526 C CA . GLY B 1 61 ? -6.352 -5.672 -10.375 1 96.94 61 GLY B CA 1
ATOM 1527 C C . GLY B 1 61 ? -7.078 -6.254 -11.57 1 96.94 61 GLY B C 1
ATOM 1528 O O . GLY B 1 61 ? -7.793 -7.25 -11.445 1 96.94 61 GLY B O 1
ATOM 1529 N N . SER B 1 62 ? -6.949 -5.578 -12.695 1 96.19 62 SER B N 1
ATOM 1530 C CA . SER B 1 62 ? -7.547 -6.059 -13.93 1 96.19 62 SER B CA 1
ATOM 1531 C C . SER B 1 62 ? -6.594 -6.977 -14.695 1 96.19 62 SER B C 1
ATOM 1533 O O . SER B 1 62 ? -5.391 -6.715 -14.75 1 96.19 62 SER B O 1
ATOM 1535 N N . LEU B 1 63 ? -7.215 -8.039 -15.289 1 96.25 63 LEU B N 1
ATOM 1536 C CA . LEU B 1 63 ? -6.422 -8.875 -16.172 1 96.25 63 LEU B CA 1
ATOM 1537 C C . LEU B 1 63 ? -5.812 -8.055 -17.297 1 96.25 63 LEU B C 1
ATOM 1539 O O . LEU B 1 63 ? -6.469 -7.156 -17.844 1 96.25 63 LEU B O 1
ATOM 1543 N N . ALA B 1 64 ? -4.578 -8.344 -17.609 1 94.19 64 ALA B N 1
ATOM 1544 C CA . ALA B 1 64 ? -3.861 -7.59 -18.625 1 94.19 64 ALA B CA 1
ATOM 1545 C C . ALA B 1 64 ? -4.668 -7.52 -19.922 1 94.19 64 ALA B C 1
ATOM 1547 O O . ALA B 1 64 ? -5.062 -8.547 -20.469 1 94.19 64 ALA B O 1
ATOM 1548 N N . GLY B 1 65 ? -4.867 -6.348 -20.375 1 92.75 65 GLY B N 1
ATOM 1549 C CA . GLY B 1 65 ? -5.57 -6.113 -21.625 1 92.75 65 GLY B CA 1
ATOM 1550 C C . GLY B 1 65 ? -7.07 -6.312 -21.516 1 92.75 65 GLY B C 1
ATOM 1551 O O . GLY B 1 65 ? -7.781 -6.293 -22.516 1 92.75 65 GLY B O 1
ATOM 1552 N N . LYS B 1 66 ? -7.52 -6.555 -20.312 1 94.5 66 LYS B N 1
ATOM 1553 C CA . LYS B 1 66 ? -8.945 -6.777 -20.078 1 94.5 66 LYS B CA 1
ATOM 1554 C C . LYS B 1 66 ? -9.477 -5.852 -18.984 1 94.5 66 LYS B C 1
ATOM 1556 O O . LYS B 1 66 ? -8.703 -5.234 -18.25 1 94.5 66 LYS B O 1
ATOM 1561 N N . GLU B 1 67 ? -10.781 -5.766 -18.938 1 92.19 67 GLU B N 1
ATOM 1562 C CA . GLU B 1 67 ? -11.43 -4.977 -17.891 1 92.19 67 GLU B CA 1
ATOM 1563 C C . GLU B 1 67 ? -11.844 -5.852 -16.703 1 92.19 67 GLU B C 1
ATOM 1565 O O . GLU B 1 67 ? -12.258 -5.344 -15.664 1 92.19 67 GLU B O 1
ATOM 1570 N N . THR B 1 68 ? -11.648 -7.129 -16.859 1 94.75 68 THR B N 1
ATOM 1571 C CA . THR B 1 68 ? -12.047 -8.078 -15.828 1 94.75 68 THR B CA 1
ATOM 1572 C C . THR B 1 68 ? -11.133 -7.977 -14.617 1 94.75 68 THR B C 1
ATOM 1574 O O . THR B 1 68 ? -9.922 -8.195 -14.727 1 94.75 68 THR B O 1
ATOM 1577 N N . MET B 1 69 ? -11.766 -7.691 -13.438 1 96 69 MET B N 1
ATOM 1578 C CA . MET B 1 69 ? -11.039 -7.625 -12.172 1 96 69 MET B CA 1
ATOM 1579 C C . MET B 1 69 ? -10.945 -9 -11.523 1 96 69 MET B C 1
ATOM 1581 O O . MET B 1 69 ? -11.914 -9.766 -11.539 1 96 69 MET B O 1
ATOM 1585 N N . VAL B 1 70 ? -9.758 -9.297 -11 1 97.5 70 VAL B N 1
ATOM 1586 C CA . VAL B 1 70 ? -9.57 -10.547 -10.258 1 97.5 70 VAL B CA 1
ATOM 1587 C C . VAL B 1 70 ? -8.75 -10.281 -9 1 97.5 70 VAL B C 1
ATOM 1589 O O . VAL B 1 70 ? -8.109 -9.234 -8.875 1 97.5 70 VAL B O 1
ATOM 1592 N N . MET B 1 71 ? -8.844 -11.156 -8.133 1 98.56 71 MET B N 1
ATOM 1593 C CA . MET B 1 71 ? -7.949 -11.234 -6.977 1 98.56 71 MET B CA 1
ATOM 1594 C C . MET B 1 71 ? -7.121 -12.516 -7.02 1 98.56 71 MET B C 1
ATOM 1596 O O . MET B 1 71 ? -7.664 -13.602 -7.23 1 98.56 71 MET B O 1
ATOM 1600 N N . GLN B 1 72 ? -5.875 -12.398 -6.918 1 98.81 72 GLN B N 1
ATOM 1601 C CA . GLN B 1 72 ? -4.965 -13.539 -6.828 1 98.81 72 GLN B CA 1
ATOM 1602 C C . GLN B 1 72 ? -4.238 -13.562 -5.488 1 98.81 72 GLN B C 1
ATOM 1604 O O . GLN B 1 72 ? -4.086 -12.523 -4.84 1 98.81 72 GLN B O 1
ATOM 1609 N N . CYS B 1 73 ? -3.871 -14.727 -5.109 1 98.81 73 CYS B N 1
ATOM 1610 C CA . CYS B 1 73 ? -3.188 -14.906 -3.834 1 98.81 73 CYS B CA 1
ATOM 1611 C C . CYS B 1 73 ? -1.901 -15.703 -4.012 1 98.81 73 CYS B C 1
ATOM 1613 O O . CYS B 1 73 ? -1.867 -16.672 -4.777 1 98.81 73 CYS B O 1
ATOM 1615 N N . TYR B 1 74 ? -0.917 -15.234 -3.42 1 98.94 74 TYR B N 1
ATOM 1616 C CA . TYR B 1 74 ? 0.38 -15.898 -3.418 1 98.94 74 TYR B CA 1
ATOM 1617 C C . TYR B 1 74 ? 0.62 -16.625 -2.096 1 98.94 74 TYR B C 1
ATOM 1619 O O . TYR B 1 74 ? 0.471 -16.031 -1.024 1 98.94 74 TYR B O 1
ATOM 1627 N N . ASP B 1 75 ? 1.042 -17.891 -2.197 1 98.88 75 ASP B N 1
ATOM 1628 C CA . ASP B 1 75 ? 1.459 -18.688 -1.047 1 98.88 75 ASP B CA 1
ATOM 1629 C C . ASP B 1 75 ? 2.98 -18.797 -0.979 1 98.88 75 ASP B C 1
ATOM 1631 O O . ASP B 1 75 ? 3.592 -19.5 -1.784 1 98.88 75 ASP B O 1
ATOM 1635 N N . PRO B 1 76 ? 3.57 -18.172 -0.01 1 98.62 76 PRO B N 1
ATOM 1636 C CA . PRO B 1 76 ? 5.035 -18.188 0.044 1 98.62 76 PRO B CA 1
ATOM 1637 C C . PRO B 1 76 ? 5.598 -19.578 0.327 1 98.62 76 PRO B C 1
ATOM 1639 O O . PRO B 1 76 ? 6.773 -19.844 0.054 1 98.62 76 PRO B O 1
ATOM 1642 N N . ASN B 1 77 ? 4.789 -20.406 0.869 1 98.5 77 ASN B N 1
ATOM 1643 C CA . ASN B 1 77 ? 5.266 -21.75 1.167 1 98.5 77 ASN B CA 1
ATOM 1644 C C . ASN B 1 77 ? 5.398 -22.594 -0.1 1 98.5 77 ASN B C 1
ATOM 1646 O O . ASN B 1 77 ? 6.242 -23.5 -0.168 1 98.5 77 ASN B O 1
ATOM 1650 N N . THR B 1 78 ? 4.613 -22.359 -1.068 1 98.69 78 THR B N 1
ATOM 1651 C CA . THR B 1 78 ? 4.629 -23.172 -2.285 1 98.69 78 THR B CA 1
ATOM 1652 C C . THR B 1 78 ? 5.203 -22.375 -3.453 1 98.69 78 THR B C 1
ATOM 1654 O O . THR B 1 78 ? 5.496 -22.938 -4.512 1 98.69 78 THR B O 1
ATOM 1657 N N . ASP B 1 79 ? 5.383 -21.078 -3.287 1 98.81 79 ASP B N 1
ATOM 1658 C CA . ASP B 1 79 ? 5.816 -20.156 -4.34 1 98.81 79 ASP B CA 1
ATOM 1659 C C . ASP B 1 79 ? 4.863 -20.203 -5.535 1 98.81 79 ASP B C 1
ATOM 1661 O O . ASP B 1 79 ? 5.301 -20.344 -6.68 1 98.81 79 ASP B O 1
ATOM 1665 N N . LEU B 1 80 ? 3.527 -20.094 -5.195 1 98.81 80 LEU B N 1
ATOM 1666 C CA . LEU B 1 80 ? 2.529 -20.141 -6.258 1 98.81 80 LEU B CA 1
ATOM 1667 C C . LEU B 1 80 ? 1.436 -19.109 -6.031 1 98.81 80 LEU B C 1
ATOM 1669 O O . LEU B 1 80 ? 1.032 -18.859 -4.891 1 98.81 80 LEU B O 1
ATOM 1673 N N . TRP B 1 81 ? 1.041 -18.594 -7.145 1 98.88 81 TRP B N 1
ATOM 1674 C CA . TRP B 1 81 ? -0.151 -17.75 -7.184 1 98.88 81 TRP B CA 1
ATOM 1675 C C . TRP B 1 81 ? -1.372 -18.562 -7.613 1 98.88 81 TRP B C 1
ATOM 1677 O O . TRP B 1 81 ? -1.257 -19.5 -8.406 1 98.88 81 TRP B O 1
ATOM 1687 N N . SER B 1 82 ? -2.502 -18.125 -7.125 1 98.69 82 SER B N 1
ATOM 1688 C CA . SER B 1 82 ? -3.773 -18.703 -7.543 1 98.69 82 SER B CA 1
ATOM 1689 C C . SER B 1 82 ? -4.895 -17.672 -7.508 1 98.69 82 SER B C 1
ATOM 1691 O O . SER B 1 82 ? -4.805 -16.672 -6.789 1 98.69 82 SER B O 1
ATOM 1693 N N . LEU B 1 83 ? -5.922 -17.969 -8.305 1 98.44 83 LEU B N 1
ATOM 1694 C CA . LEU B 1 83 ? -7.121 -17.141 -8.203 1 98.44 83 LEU B CA 1
ATOM 1695 C C . LEU B 1 83 ? -7.832 -17.375 -6.875 1 98.44 83 LEU B C 1
ATOM 1697 O O . LEU B 1 83 ? -7.949 -18.516 -6.418 1 98.44 83 LEU B O 1
ATOM 1701 N N . VAL B 1 84 ? -8.242 -16.297 -6.293 1 98.62 84 VAL B N 1
ATOM 1702 C CA . VAL B 1 84 ? -9.008 -16.422 -5.055 1 98.62 84 VAL B CA 1
ATOM 1703 C C . VAL B 1 84 ? -10.461 -16.75 -5.379 1 98.62 84 VAL B C 1
ATOM 1705 O O . VAL B 1 84 ? -11.102 -16.047 -6.172 1 98.62 84 VAL B O 1
ATOM 1708 N N . ASP B 1 85 ? -10.93 -17.812 -4.824 1 98.25 85 ASP B N 1
ATOM 1709 C CA . ASP B 1 85 ? -12.352 -18.125 -4.934 1 98.25 85 ASP B CA 1
ATOM 1710 C C . ASP B 1 85 ? -13.164 -17.375 -3.887 1 98.25 85 ASP B C 1
ATOM 1712 O O . ASP B 1 85 ? -13.57 -17.953 -2.877 1 98.25 85 ASP B O 1
ATOM 1716 N N . CYS B 1 86 ? -13.445 -16.156 -4.176 1 98.06 86 CYS B N 1
ATOM 1717 C CA . CYS B 1 86 ? -14.062 -15.273 -3.191 1 98.06 86 CYS B CA 1
ATOM 1718 C C . CYS B 1 86 ? -15.484 -14.914 -3.596 1 98.06 86 CYS B C 1
ATOM 1720 O O . CYS B 1 86 ? -16.078 -13.984 -3.041 1 98.06 86 CYS B O 1
ATOM 1722 N N . GLY B 1 87 ? -16.016 -15.57 -4.625 1 96.94 87 GLY B N 1
ATOM 1723 C CA . GLY B 1 87 ? -17.297 -15.164 -5.172 1 96.94 87 GLY B CA 1
ATOM 1724 C C . GLY B 1 87 ? -17.188 -13.953 -6.082 1 96.94 87 GLY B C 1
ATOM 1725 O O . GLY B 1 87 ? -16.125 -13.664 -6.629 1 96.94 87 GLY B O 1
ATOM 1726 N N . GLN B 1 88 ? -18.328 -13.336 -6.352 1 96.5 88 GLN B N 1
ATOM 1727 C CA . GLN B 1 88 ? -18.359 -12.156 -7.215 1 96.5 88 GLN B CA 1
ATOM 1728 C C . GLN B 1 88 ? -17.719 -10.953 -6.531 1 96.5 88 GLN B C 1
ATOM 1730 O O . GLN B 1 88 ? -18.094 -10.594 -5.414 1 96.5 88 GLN B O 1
ATOM 1735 N N . LEU B 1 89 ? -16.766 -10.367 -7.195 1 97.81 89 LEU B N 1
ATOM 1736 C CA . LEU B 1 89 ? -16.156 -9.141 -6.684 1 97.81 89 LEU B CA 1
ATOM 1737 C C . LEU B 1 89 ? -17.156 -7.988 -6.711 1 97.81 89 LEU B C 1
ATOM 1739 O O . LEU B 1 89 ? -18.047 -7.941 -7.566 1 97.81 89 LEU B O 1
ATOM 1743 N N . PRO B 1 90 ? -16.984 -7.059 -5.707 1 96.88 90 PRO B N 1
ATOM 1744 C CA . PRO B 1 90 ? -17.734 -5.812 -5.875 1 96.88 90 PRO B CA 1
ATOM 1745 C C . PRO B 1 90 ? -17.516 -5.176 -7.246 1 96.88 90 PRO B C 1
ATOM 1747 O O . PRO B 1 90 ? -16.5 -5.418 -7.891 1 96.88 90 PRO B O 1
ATOM 1750 N N . PRO B 1 91 ? -18.453 -4.426 -7.746 1 93.81 91 PRO B N 1
ATOM 1751 C CA . PRO B 1 91 ? -18.344 -3.852 -9.086 1 93.81 91 PRO B CA 1
ATOM 1752 C C . PRO B 1 91 ? -17.359 -2.688 -9.156 1 93.81 91 PRO B C 1
ATOM 1754 O O . PRO B 1 91 ? -17.766 -1.537 -9.328 1 93.81 91 PRO B O 1
ATOM 1757 N N . TRP B 1 92 ? -16.109 -2.969 -9.188 1 94.75 92 TRP B N 1
ATOM 1758 C CA . TRP B 1 92 ? -15.047 -1.96 -9.211 1 94.75 92 TRP B CA 1
ATOM 1759 C C . TRP B 1 92 ? -14.797 -1.472 -10.633 1 94.75 92 TRP B C 1
ATOM 1761 O O . TRP B 1 92 ? -14.641 -2.277 -11.555 1 94.75 92 TRP B O 1
ATOM 1771 N N . SER B 1 93 ? -14.703 -0.182 -10.797 1 90.88 93 SER B N 1
ATOM 1772 C CA . SER B 1 93 ? -14.328 0.406 -12.086 1 90.88 93 SER B CA 1
ATOM 1773 C C . SER B 1 93 ? -12.812 0.451 -12.25 1 90.88 93 SER B C 1
ATOM 1775 O O . SER B 1 93 ? -12.305 0.393 -13.367 1 90.88 93 SER B O 1
ATOM 1777 N N . PHE B 1 94 ? -12.102 0.556 -11.148 1 91.44 94 PHE B N 1
ATOM 1778 C CA . PHE B 1 94 ? -10.648 0.607 -11.062 1 91.44 94 PHE B CA 1
ATOM 1779 C C . PHE B 1 94 ? -10.141 -0.244 -9.898 1 91.44 94 PHE B C 1
ATOM 1781 O O . PHE B 1 94 ? -10.859 -0.457 -8.922 1 91.44 94 PHE B O 1
ATOM 1788 N N . ALA B 1 95 ? -8.93 -0.68 -10.102 1 93.44 95 ALA B N 1
ATOM 1789 C CA . ALA B 1 95 ? -8.344 -1.383 -8.961 1 93.44 95 ALA B CA 1
ATOM 1790 C C . ALA B 1 95 ? -8.352 -0.51 -7.711 1 93.44 95 ALA B C 1
ATOM 1792 O O . ALA B 1 95 ? -7.785 0.584 -7.707 1 93.44 95 ALA B O 1
ATOM 1793 N N . PRO B 1 96 ? -9.031 -0.945 -6.602 1 95.81 96 PRO B N 1
ATOM 1794 C CA . PRO B 1 96 ? -9.023 -0.158 -5.363 1 95.81 96 PRO B CA 1
ATOM 1795 C C . PRO B 1 96 ? -7.688 -0.219 -4.629 1 95.81 96 PRO B C 1
ATOM 1797 O O . PRO B 1 96 ? -6.891 -1.129 -4.867 1 95.81 96 PRO B O 1
ATOM 1800 N N . LYS B 1 97 ? -7.457 0.79 -3.781 1 97.06 97 LYS B N 1
ATOM 1801 C CA . LYS B 1 97 ? -6.359 0.67 -2.824 1 97.06 97 LYS B CA 1
ATOM 1802 C C . LYS B 1 97 ? -6.703 -0.325 -1.719 1 97.06 97 LYS B C 1
ATOM 1804 O O . LYS B 1 97 ? -7.805 -0.291 -1.165 1 97.06 97 LYS B O 1
ATOM 1809 N N . THR B 1 98 ? -5.738 -1.175 -1.43 1 98.44 98 THR B N 1
ATOM 1810 C CA . THR B 1 98 ? -6.066 -2.25 -0.5 1 98.44 98 THR B CA 1
ATOM 1811 C C . THR B 1 98 ? -5.098 -2.262 0.678 1 98.44 98 THR B C 1
ATOM 1813 O O . THR B 1 98 ? -3.898 -2.027 0.504 1 98.44 98 THR B O 1
ATOM 1816 N N . VAL B 1 99 ? -5.645 -2.512 1.85 1 98.75 99 VAL B N 1
ATOM 1817 C CA . VAL B 1 99 ? -4.859 -2.682 3.068 1 98.75 99 VAL B CA 1
ATOM 1818 C C . VAL B 1 99 ? -5.492 -3.762 3.943 1 98.75 99 VAL B C 1
ATOM 1820 O O . VAL B 1 99 ? -6.672 -4.078 3.793 1 98.75 99 VAL B O 1
ATOM 1823 N N . THR B 1 100 ? -4.684 -4.332 4.773 1 98.81 100 THR B N 1
ATOM 1824 C CA . THR B 1 100 ? -5.152 -5.32 5.738 1 98.81 100 THR B CA 1
ATOM 1825 C C . THR B 1 100 ? -5.203 -4.727 7.141 1 98.81 100 THR B C 1
ATOM 1827 O O . THR B 1 100 ? -4.258 -4.066 7.578 1 98.81 100 THR B O 1
ATOM 1830 N N . LEU B 1 101 ? -6.32 -4.871 7.789 1 98.44 101 LEU B N 1
ATOM 1831 C CA . LEU B 1 101 ? -6.539 -4.457 9.172 1 98.44 101 LEU B CA 1
ATOM 1832 C C . LEU B 1 101 ? -7.285 -5.535 9.953 1 98.44 101 LEU B C 1
ATOM 1834 O O . LEU B 1 101 ? -8.398 -5.918 9.578 1 98.44 101 LEU B O 1
ATOM 1838 N N . ASN B 1 102 ? -6.594 -6.062 10.984 1 96.88 102 ASN B N 1
ATOM 1839 C CA . ASN B 1 102 ? -7.164 -7.062 11.883 1 96.88 102 ASN B CA 1
ATOM 1840 C C . ASN B 1 102 ? -7.648 -8.289 11.117 1 96.88 102 ASN B C 1
ATOM 1842 O O . ASN B 1 102 ? -8.758 -8.773 11.344 1 96.88 102 ASN B O 1
ATOM 1846 N N . GLY B 1 103 ? -6.887 -8.711 10.148 1 97.94 103 GLY B N 1
ATOM 1847 C CA . GLY B 1 103 ? -7.137 -9.945 9.422 1 97.94 103 GLY B CA 1
ATOM 1848 C C . GLY B 1 103 ? -8.188 -9.797 8.336 1 97.94 103 GLY B C 1
ATOM 1849 O O . GLY B 1 103 ? -8.555 -10.781 7.688 1 97.94 103 GLY B O 1
ATOM 1850 N N . LEU B 1 104 ? -8.68 -8.57 8.172 1 98.62 104 LEU B N 1
ATOM 1851 C CA . LEU B 1 104 ? -9.609 -8.258 7.094 1 98.62 104 LEU B CA 1
ATOM 1852 C C . LEU B 1 104 ? -8.938 -7.387 6.035 1 98.62 104 LEU B C 1
ATOM 1854 O O . LEU B 1 104 ? -8.062 -6.578 6.352 1 98.62 104 LEU B O 1
ATOM 1858 N N . MET B 1 105 ? -9.352 -7.559 4.809 1 98.88 105 MET B N 1
ATOM 1859 C CA . MET B 1 105 ? -8.844 -6.734 3.715 1 98.88 105 MET B CA 1
ATOM 1860 C C . MET B 1 105 ? -9.836 -5.633 3.361 1 98.88 105 MET B C 1
ATOM 1862 O O . MET B 1 105 ? -11.016 -5.902 3.125 1 98.88 105 MET B O 1
ATOM 1866 N N . TYR B 1 106 ? -9.383 -4.457 3.367 1 98.81 106 TYR B N 1
ATOM 1867 C CA . TYR B 1 106 ? -10.172 -3.279 3.037 1 98.81 106 TYR B CA 1
ATOM 1868 C C . TYR B 1 106 ? -9.82 -2.75 1.652 1 98.81 106 TYR B C 1
ATOM 1870 O O . TYR B 1 106 ? -8.641 -2.598 1.323 1 98.81 106 TYR B O 1
ATOM 1878 N N . PHE B 1 107 ? -10.82 -2.508 0.861 1 98.56 107 PHE B N 1
ATOM 1879 C CA . PHE B 1 107 ? -10.68 -2.02 -0.506 1 98.56 107 PHE B CA 1
ATOM 1880 C C . PHE B 1 107 ? -11.312 -0.643 -0.657 1 98.56 107 PHE B C 1
ATOM 1882 O O . PHE B 1 107 ? -12.539 -0.526 -0.727 1 98.56 107 PHE B O 1
ATOM 1889 N N . VAL B 1 108 ? -10.453 0.365 -0.721 1 97.88 108 VAL B N 1
ATOM 1890 C CA . VAL B 1 108 ? -10.914 1.746 -0.813 1 97.88 108 VAL B CA 1
ATOM 1891 C C . VAL B 1 108 ? -11.062 2.146 -2.279 1 97.88 108 VAL B C 1
ATOM 1893 O O . VAL B 1 108 ? -10.086 2.133 -3.033 1 97.88 108 VAL B O 1
ATOM 1896 N N . ARG B 1 109 ? -12.219 2.533 -2.65 1 96.12 109 ARG B N 1
ATOM 1897 C CA . ARG B 1 109 ? -12.5 2.82 -4.055 1 96.12 109 ARG B CA 1
ATOM 1898 C C . ARG B 1 109 ? -12.031 4.219 -4.434 1 96.12 109 ARG B C 1
ATOM 1900 O O . ARG B 1 109 ? -12 5.121 -3.594 1 96.12 109 ARG B O 1
ATOM 1907 N N . ASP B 1 110 ? -11.742 4.309 -5.719 1 92.88 110 ASP B N 1
ATOM 1908 C CA . ASP B 1 110 ? -11.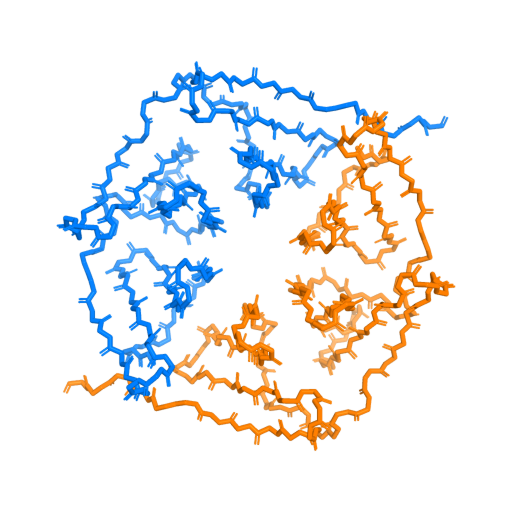312 5.598 -6.262 1 92.88 110 ASP B CA 1
ATOM 1909 C C . ASP B 1 110 ? -12.516 6.438 -6.68 1 92.88 110 ASP B C 1
ATOM 1911 O O . ASP B 1 110 ? -12.469 7.668 -6.633 1 92.88 110 ASP B O 1
ATOM 1915 N N . ASP B 1 111 ? -13.539 5.809 -6.996 1 93.31 111 ASP B N 1
ATOM 1916 C CA . ASP B 1 111 ? -14.609 6.516 -7.691 1 93.31 111 ASP B CA 1
ATOM 1917 C C . ASP B 1 111 ? -15.875 6.586 -6.832 1 93.31 111 ASP B C 1
ATOM 1919 O O . ASP B 1 111 ? -16.938 6.992 -7.309 1 93.31 111 ASP B O 1
ATOM 1923 N N . SER B 1 112 ? -15.805 6.07 -5.629 1 92.94 112 SER B N 1
ATOM 1924 C CA . SER B 1 112 ? -16.906 6.113 -4.676 1 92.94 112 SER B CA 1
ATOM 1925 C C . SER B 1 112 ? -16.406 6.234 -3.244 1 92.94 112 SER B C 1
ATOM 1927 O O . SER B 1 112 ? -15.242 5.93 -2.961 1 92.94 112 SER B O 1
ATOM 1929 N N . ALA B 1 113 ? -17.281 6.699 -2.357 1 93.38 113 ALA B N 1
ATOM 1930 C CA . ALA B 1 113 ? -16.938 6.773 -0.94 1 93.38 113 ALA B CA 1
ATOM 1931 C C . ALA B 1 113 ? -17 5.398 -0.285 1 93.38 113 ALA B C 1
ATOM 1933 O O . ALA B 1 113 ? -16.734 5.258 0.911 1 93.38 113 ALA B O 1
ATOM 1934 N N . GLU B 1 114 ? -17.25 4.371 -1.053 1 95.5 114 GLU B N 1
ATOM 1935 C CA . GLU B 1 114 ? -17.438 3.025 -0.522 1 95.5 114 GLU B CA 1
ATOM 1936 C C . GLU B 1 114 ? -16.109 2.35 -0.219 1 95.5 114 GLU B C 1
ATOM 1938 O O . GLU B 1 114 ? -15.133 2.527 -0.955 1 95.5 114 GLU B O 1
ATOM 1943 N N . VAL B 1 115 ? -16.125 1.68 0.86 1 97.94 115 VAL B N 1
ATOM 1944 C CA . VAL B 1 115 ? -15.047 0.766 1.209 1 97.94 115 VAL B CA 1
ATOM 1945 C C . VAL B 1 115 ? -15.594 -0.652 1.355 1 97.94 115 VAL B C 1
ATOM 1947 O O . VAL B 1 115 ? -16.438 -0.915 2.225 1 97.94 115 VAL B O 1
ATOM 1950 N N . ASP B 1 116 ? -15.164 -1.544 0.507 1 98.5 116 ASP B N 1
ATOM 1951 C CA . ASP B 1 116 ? -15.523 -2.957 0.599 1 98.5 116 ASP B CA 1
ATOM 1952 C C . ASP B 1 116 ? -14.555 -3.709 1.514 1 98.5 116 ASP B C 1
ATOM 1954 O O . ASP B 1 116 ? -13.375 -3.367 1.595 1 98.5 116 ASP B O 1
ATOM 1958 N N . VAL B 1 117 ? -15.078 -4.695 2.211 1 98.75 117 VAL B N 1
ATOM 1959 C CA . VAL B 1 117 ? -14.289 -5.473 3.158 1 98.75 117 VAL B CA 1
ATOM 1960 C C . VAL B 1 117 ? -14.438 -6.961 2.855 1 98.75 117 VAL B C 1
ATOM 1962 O O . VAL B 1 117 ? -15.547 -7.453 2.66 1 98.75 117 VAL B O 1
ATOM 1965 N N . TYR B 1 118 ? -13.352 -7.617 2.76 1 98.88 118 TYR B N 1
ATOM 1966 C CA . TYR B 1 118 ? -13.352 -9.062 2.551 1 98.88 118 TYR B CA 1
ATOM 1967 C C . TYR B 1 118 ? -12.758 -9.789 3.748 1 98.88 118 TYR B C 1
ATOM 1969 O O . TYR B 1 118 ? -11.688 -9.414 4.234 1 98.88 118 TYR B O 1
ATOM 1977 N N . ASN B 1 119 ? -13.43 -10.766 4.246 1 98.69 119 ASN B N 1
ATOM 1978 C CA . ASN B 1 119 ? -12.977 -11.695 5.273 1 98.69 119 ASN B CA 1
ATOM 1979 C C . ASN B 1 119 ? -12.5 -13.008 4.668 1 98.69 119 ASN B C 1
ATOM 1981 O O . ASN B 1 119 ? -13.312 -13.844 4.262 1 98.69 119 ASN B O 1
ATOM 1985 N N . PRO B 1 120 ? -11.25 -13.188 4.66 1 98.31 120 PRO B N 1
ATOM 1986 C CA . PRO B 1 120 ? -10.766 -14.383 3.969 1 98.31 120 PRO B CA 1
ATOM 1987 C C . PRO B 1 120 ? -11.062 -15.672 4.738 1 98.31 120 PRO B C 1
ATOM 1989 O O . PRO B 1 120 ? -11.086 -16.75 4.152 1 98.31 120 PRO B O 1
ATOM 1992 N N . THR B 1 121 ? -11.25 -15.555 6.004 1 98.19 121 THR B N 1
ATOM 1993 C CA . THR B 1 121 ? -11.578 -16.719 6.816 1 98.19 121 THR B CA 1
ATOM 1994 C C . THR B 1 121 ? -13.016 -17.156 6.582 1 98.19 121 THR B C 1
ATOM 1996 O O . THR B 1 121 ? -13.297 -18.359 6.445 1 98.19 121 THR B O 1
ATOM 1999 N N . LYS B 1 122 ? -13.906 -16.234 6.438 1 98.19 122 LYS B N 1
ATOM 2000 C CA . LYS B 1 122 ? -15.328 -16.516 6.246 1 98.19 122 LYS B CA 1
ATOM 2001 C C . LYS B 1 122 ? -15.688 -16.547 4.762 1 98.19 122 LYS B C 1
ATOM 2003 O O . LYS B 1 122 ? -16.766 -17.016 4.387 1 98.19 122 LYS B O 1
ATOM 2008 N N . ASN B 1 123 ? -14.82 -16.094 3.982 1 98.44 123 ASN B N 1
ATOM 2009 C CA . ASN B 1 123 ? -15.055 -15.922 2.553 1 98.44 123 ASN B CA 1
ATOM 2010 C C . ASN B 1 123 ? -16.312 -15.086 2.289 1 98.44 123 ASN B C 1
ATOM 2012 O O . ASN B 1 123 ? -17.188 -15.5 1.537 1 98.44 123 ASN B O 1
ATOM 2016 N N . GLN B 1 124 ? -16.234 -13.906 2.887 1 98.5 124 GLN B N 1
ATOM 2017 C CA . GLN B 1 124 ? -17.406 -13.031 2.799 1 98.5 124 GLN B CA 1
ATOM 2018 C C . GLN B 1 124 ? -17 -11.586 2.514 1 98.5 124 GLN B C 1
ATO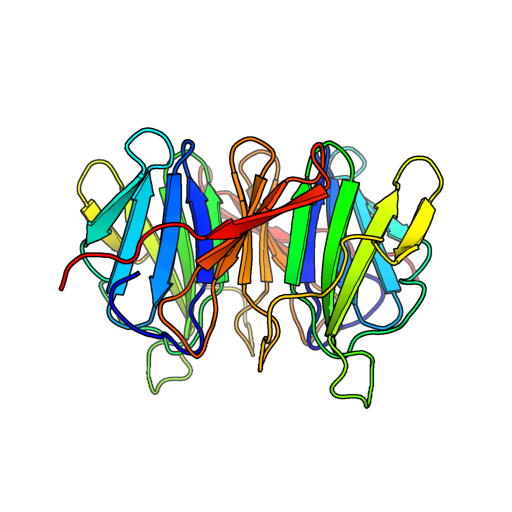M 2020 O O . GLN B 1 124 ? -15.961 -11.125 3.004 1 98.5 124 GLN B O 1
ATOM 2025 N N . TRP B 1 125 ? -17.938 -10.992 1.823 1 98.69 125 TRP B N 1
ATOM 2026 C CA . TRP B 1 125 ? -17.797 -9.57 1.536 1 98.69 125 TRP B CA 1
ATOM 2027 C C . TRP B 1 125 ? -18.75 -8.742 2.393 1 98.69 125 TRP B C 1
ATOM 2029 O O . TRP B 1 125 ? -19.906 -9.141 2.613 1 98.69 125 TRP B O 1
ATOM 2039 N N . ASP B 1 126 ? -18.219 -7.637 2.797 1 98.12 126 ASP B N 1
ATOM 2040 C CA . ASP B 1 126 ? -19 -6.625 3.504 1 98.12 126 ASP B CA 1
ATOM 2041 C C . ASP B 1 126 ? -18.578 -5.219 3.088 1 98.12 126 ASP B C 1
ATOM 2043 O O . ASP B 1 126 ? -17.844 -5.047 2.117 1 98.12 126 ASP B O 1
ATOM 2047 N N . LYS B 1 127 ? -19.203 -4.203 3.826 1 97.62 127 LYS B N 1
ATOM 2048 C CA . LYS B 1 127 ? -18.828 -2.801 3.693 1 97.62 127 LYS B CA 1
ATOM 2049 C C . LYS B 1 127 ? -18.719 -2.129 5.059 1 97.62 127 LYS B C 1
ATOM 2051 O O . LYS B 1 127 ? -19.266 -2.625 6.047 1 97.62 127 LYS B O 1
ATOM 2056 N N . ILE B 1 128 ? -18.016 -1.141 5.098 1 97.56 128 ILE B N 1
ATOM 2057 C CA . ILE B 1 128 ? -18.047 -0.314 6.301 1 97.56 128 ILE B CA 1
ATOM 2058 C C . ILE B 1 128 ? -18.812 0.974 6.016 1 97.56 128 ILE B C 1
ATOM 2060 O O . ILE B 1 128 ? -18.953 1.378 4.855 1 97.56 128 ILE B O 1
ATOM 2064 N N . PRO B 1 129 ? -19.312 1.627 7.078 1 95.5 129 PRO B N 1
ATOM 2065 C CA . PRO B 1 129 ? -20.141 2.82 6.848 1 95.5 129 PRO B CA 1
ATOM 2066 C C . PRO B 1 129 ? -19.328 3.984 6.273 1 95.5 129 PRO B C 1
ATOM 2068 O O . PRO B 1 129 ? -18.125 4.082 6.508 1 95.5 129 PRO B O 1
ATOM 2071 N N . ALA B 1 130 ? -20.078 4.828 5.598 1 92.94 130 ALA B N 1
ATOM 2072 C CA . ALA B 1 130 ? -19.484 6.086 5.156 1 92.94 130 ALA B CA 1
ATOM 2073 C C . ALA B 1 130 ? -19.484 7.117 6.281 1 92.94 130 ALA B C 1
ATOM 2075 O O . ALA B 1 130 ? -20.219 6.977 7.262 1 92.94 130 ALA B O 1
ATOM 2076 N N . MET B 1 131 ? -18.516 7.992 6.125 1 91.81 131 MET B N 1
ATOM 2077 C CA . MET B 1 131 ? -18.531 9.117 7.059 1 91.81 131 MET B CA 1
ATOM 2078 C C . MET B 1 131 ? -19.797 9.945 6.867 1 91.81 131 MET B C 1
ATOM 2080 O O . MET B 1 131 ? -20.219 10.203 5.734 1 91.81 131 MET B O 1
ATOM 2084 N N . ASN B 1 132 ? -20.484 10.227 7.992 1 83.12 132 ASN B N 1
ATOM 2085 C CA . ASN B 1 132 ? -21.656 11.094 7.91 1 83.12 132 ASN B CA 1
ATOM 2086 C C . ASN B 1 132 ? -21.281 12.484 7.41 1 83.12 132 ASN B C 1
ATOM 2088 O O . ASN B 1 132 ? -20.219 13.016 7.758 1 83.12 132 ASN B O 1
ATOM 2092 N N . GLN B 1 133 ? -21.953 12.898 6.336 1 69.69 133 GLN B N 1
ATOM 2093 C CA . GLN B 1 133 ? -21.719 14.25 5.832 1 69.69 133 GLN B CA 1
ATOM 2094 C C . GLN B 1 133 ? -22.266 15.297 6.801 1 69.69 133 GLN B C 1
ATOM 2096 O O . GLN B 1 133 ? -23.219 15.031 7.539 1 69.69 133 GLN B O 1
#